Protein AF-A0A932YV14-F1 (afdb_monomer)

Solvent-accessible surface area (backbone atoms only — not comparable to full-atom values): 9867 Å² total; per-residue (Å²): 118,77,42,83,54,51,70,67,55,52,30,54,30,39,70,31,88,92,49,22,46,27,30,36,38,35,42,29,83,85,48,25,36,39,37,31,40,39,74,45,45,48,71,59,94,70,36,41,37,38,36,25,60,41,42,33,36,19,75,34,89,87,48,69,40,34,54,56,82,79,68,61,44,72,52,72,46,71,61,59,64,39,27,34,49,83,71,31,38,38,27,56,24,90,94,56,25,42,36,37,37,26,37,46,80,52,88,73,66,85,65,50,86,68,28,50,85,60,51,72,70,53,36,48,49,51,52,26,57,41,65,74,41,66,87,87,50,58,62,68,58,50,45,51,46,54,51,56,75,23,65,84,81,52,55,96,43,73,64,62,56,48,52,51,50,52,55,49,54,53,50,53,58,50,58,55,59,74,73,105

Foldseek 3Di:
DKAWDDLVVVQVLCPDPQRNFQKKWFQFPQQKIKMFGFPHWDDDPQKTKTKGQWIWMDSHPPRFTETDDDPDDIDIARDWTWIDDPSKIWTQGPRGGIMITHTALAQDHDQCVRYPPDDLLNSLVSLCSSQVNPSPPDLVVSLCCCCVVPVPPHPPDPVVNVVSVVSNVVVVVVVVVVVD

Sequence (180 aa):
MRAQITWFDVVSRGNNPQMKFGDVQVMRRDGSVLRGPVKGVRREGRENIIEVIWVAEKKTPQSEWVRQTPDPIV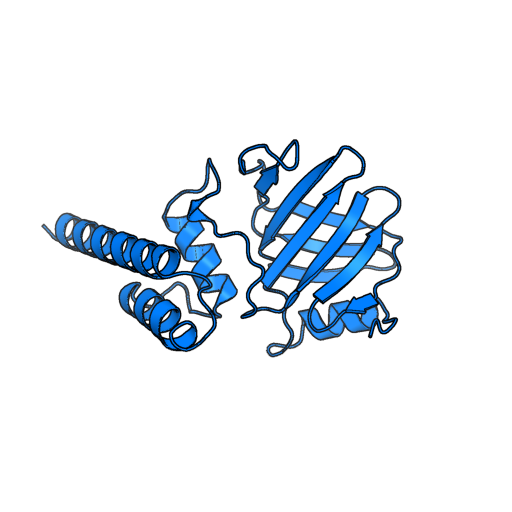ITFFEGQPFLDGNTIEATIPELGELKLFRKGEASYLDPSVVTGLQGNEVRQYRAWLYDIPLDSNWERIVNRVVHDLGAGGLASEYEQMQVQDEAAAFKGQTTSAAS

Secondary structure (DSSP, 8-state):
-EEE--HHHHHHHHHSTTT-EEEEEEE-TTS-EEEEEEEEEEEETTEEEEEES--EEESSTTSPEEE-SSSSEEEEES--EEEEETTEEEEEETTTEEEEEEETTSS----GGGEET--HHHHHHHHHHHTT--TTS-HHHHHHHHHHHHTTTTSS-HHHHHHHHHHHHHHHHHHHHTT-

Radius of gyration: 17.24 Å; Cα contacts (8 Å, |Δi|>4): 311; chains: 1; bounding box: 40×36×52 Å

Mean predicted aligned error: 10.16 Å

Nearest PDB structures (foldseek):
  6f9w-assembly1_A-2  TM=4.825E-01  e=3.721E-02  Homo sapiens
  8qpv-assembly1_B  TM=2.696E-01  e=1.587E-01  Escherichia coli
  7oha-assembly1_M  TM=6.091E-01  e=4.148E+00  Saccharomyces cerevisiae
  6dlk-assembly1_B  TM=2.244E-01  e=1.686E-01  Rickettsia rickettsii str. 'Sheila Smith'
  5zul-assembly1_C-2  TM=2.776E-01  e=5.315E-01  Mycobacterium marinum M

Structure (mmCIF, N/CA/C/O backbone):
data_AF-A0A932YV14-F1
#
_entry.id   AF-A0A932YV14-F1
#
loop_
_atom_site.group_PDB
_atom_site.id
_atom_site.type_symbol
_atom_site.label_atom_id
_atom_site.label_alt_id
_atom_site.label_comp_id
_atom_site.label_asym_id
_atom_site.label_entity_id
_atom_site.label_seq_id
_atom_site.pdbx_PDB_ins_code
_atom_site.Cartn_x
_atom_site.Cartn_y
_atom_site.Cartn_z
_atom_site.occupancy
_atom_site.B_iso_or_equiv
_atom_site.auth_seq_id
_atom_site.auth_comp_id
_atom_site.auth_asym_id
_atom_site.auth_atom_id
_atom_site.pdbx_PDB_model_num
ATOM 1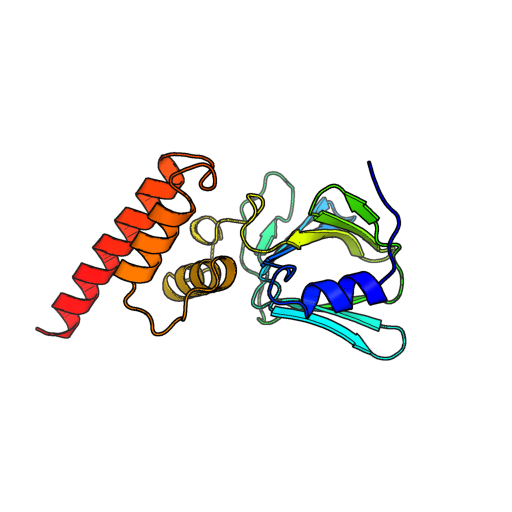 N N . MET A 1 1 ? 19.909 5.842 -4.536 1.00 69.38 1 MET A N 1
ATOM 2 C CA . MET A 1 1 ? 20.106 5.891 -6.005 1.00 69.38 1 MET A CA 1
ATOM 3 C C . MET A 1 1 ? 18.849 5.319 -6.624 1.00 69.38 1 MET A C 1
ATOM 5 O O . MET A 1 1 ? 18.466 4.228 -6.223 1.00 69.38 1 MET A O 1
ATOM 9 N N . ARG A 1 2 ? 18.199 6.057 -7.529 1.00 88.12 2 ARG A N 1
ATOM 10 C CA . ARG A 1 2 ? 16.984 5.583 -8.199 1.00 88.12 2 ARG A CA 1
ATOM 11 C C . ARG A 1 2 ? 17.365 4.678 -9.361 1.00 88.12 2 ARG A C 1
ATOM 13 O O . ARG A 1 2 ? 18.113 5.107 -10.236 1.00 88.12 2 ARG A O 1
ATOM 20 N N . ALA A 1 3 ? 16.872 3.446 -9.356 1.00 91.25 3 ALA A N 1
ATOM 21 C CA . ALA A 1 3 ? 17.081 2.498 -10.444 1.00 91.25 3 ALA A CA 1
ATOM 22 C C . ALA A 1 3 ? 15.794 2.366 -11.259 1.00 91.25 3 ALA A C 1
ATOM 24 O O . ALA A 1 3 ? 14.733 2.085 -10.705 1.00 91.25 3 ALA A O 1
ATOM 25 N N . GLN A 1 4 ? 15.869 2.571 -12.571 1.00 93.06 4 GLN A N 1
ATOM 26 C CA . GLN A 1 4 ? 14.728 2.321 -13.445 1.00 93.06 4 GLN A CA 1
ATOM 27 C C . GLN A 1 4 ? 14.434 0.816 -13.487 1.00 93.06 4 GLN A C 1
ATOM 29 O O . GLN A 1 4 ? 15.349 0.011 -13.654 1.00 93.06 4 GLN A O 1
ATOM 34 N N . ILE A 1 5 ? 13.163 0.445 -13.336 1.00 94.56 5 ILE A N 1
ATOM 35 C CA . ILE A 1 5 ? 12.692 -0.944 -13.415 1.00 94.56 5 ILE A CA 1
ATOM 36 C C . ILE A 1 5 ? 11.507 -1.037 -14.380 1.00 94.56 5 ILE A C 1
ATOM 38 O O . ILE A 1 5 ? 11.012 -0.027 -14.882 1.00 94.56 5 ILE A O 1
ATOM 42 N N . THR A 1 6 ? 11.040 -2.248 -14.663 1.00 94.06 6 THR A N 1
ATOM 43 C CA . THR A 1 6 ? 9.852 -2.485 -15.490 1.00 94.06 6 THR A CA 1
ATOM 44 C C . THR A 1 6 ? 8.650 -2.877 -14.633 1.00 94.06 6 THR A C 1
ATOM 46 O O . THR A 1 6 ? 8.798 -3.395 -13.530 1.00 94.06 6 THR A O 1
ATOM 49 N N . TRP A 1 7 ? 7.431 -2.719 -15.157 1.00 92.88 7 TRP A N 1
ATOM 50 C CA . TRP A 1 7 ? 6.231 -3.248 -14.492 1.00 92.88 7 TRP A CA 1
ATOM 51 C C . TRP A 1 7 ? 6.235 -4.772 -14.352 1.00 92.88 7 TRP A C 1
ATOM 53 O O . TRP A 1 7 ? 5.620 -5.299 -13.430 1.00 92.88 7 TRP A O 1
ATOM 63 N N . PHE A 1 8 ? 6.957 -5.487 -15.220 1.00 92.81 8 PHE A N 1
ATOM 64 C CA . PHE A 1 8 ? 7.176 -6.919 -15.040 1.00 92.81 8 PHE A CA 1
ATOM 65 C C . PHE A 1 8 ? 7.987 -7.203 -13.765 1.00 92.81 8 PHE A C 1
ATOM 67 O O . PHE A 1 8 ? 7.630 -8.101 -13.001 1.00 92.81 8 PHE A O 1
ATOM 74 N N . ASP A 1 9 ? 9.014 -6.396 -13.479 1.00 93.31 9 ASP A N 1
ATOM 75 C CA . ASP A 1 9 ? 9.782 -6.492 -12.231 1.00 93.31 9 ASP A CA 1
ATOM 76 C C . ASP A 1 9 ? 8.914 -6.163 -11.014 1.00 93.31 9 ASP A C 1
ATOM 78 O O . ASP A 1 9 ? 8.997 -6.847 -9.994 1.00 93.31 9 ASP A O 1
ATOM 82 N N . VAL A 1 10 ? 8.048 -5.145 -11.120 1.00 93.38 10 VAL A N 1
ATOM 83 C CA . VAL A 1 10 ? 7.097 -4.781 -10.055 1.00 93.38 10 VAL A CA 1
ATOM 84 C C . VAL A 1 10 ? 6.167 -5.955 -9.739 1.00 93.38 10 VAL A C 1
ATOM 86 O O . VAL A 1 10 ? 6.072 -6.366 -8.584 1.00 93.38 10 VAL A O 1
ATOM 89 N N . VAL A 1 11 ? 5.523 -6.537 -10.756 1.00 93.69 11 VAL A N 1
ATOM 90 C CA . VAL A 1 11 ? 4.624 -7.695 -10.595 1.00 93.69 11 VAL A CA 1
ATOM 91 C C . VAL A 1 11 ? 5.379 -8.893 -10.013 1.00 93.69 11 VAL A C 1
ATOM 93 O O . VAL A 1 11 ? 4.897 -9.546 -9.089 1.00 93.69 11 VAL A O 1
ATOM 96 N N . SER A 1 12 ? 6.596 -9.155 -10.492 1.00 91.44 12 SER A N 1
ATOM 97 C CA . SER A 1 12 ? 7.437 -10.248 -9.988 1.00 91.44 12 SER A CA 1
ATOM 98 C C . SER A 1 12 ? 7.779 -10.080 -8.503 1.00 91.44 12 SER A C 1
ATOM 100 O O . SER A 1 12 ? 7.756 -11.054 -7.752 1.00 91.44 12 SER A O 1
ATOM 102 N N . ARG A 1 13 ? 8.038 -8.847 -8.049 1.00 90.19 13 ARG A N 1
ATOM 103 C CA . ARG A 1 13 ? 8.246 -8.529 -6.625 1.00 90.19 13 ARG A CA 1
ATOM 104 C C . ARG A 1 13 ? 6.967 -8.702 -5.810 1.00 90.19 13 ARG A C 1
ATOM 106 O O . ARG A 1 13 ? 7.016 -9.344 -4.767 1.00 90.19 13 ARG A O 1
ATOM 113 N N . GLY A 1 14 ? 5.829 -8.226 -6.318 1.00 86.06 14 GLY A N 1
ATOM 114 C CA . GLY A 1 14 ? 4.521 -8.382 -5.670 1.00 86.06 14 GLY A CA 1
ATOM 115 C C . GLY A 1 14 ? 4.105 -9.844 -5.463 1.00 86.06 14 GLY A C 1
ATOM 116 O O . GLY A 1 14 ? 3.436 -10.163 -4.481 1.00 86.06 14 GLY A O 1
ATOM 117 N N . ASN A 1 15 ? 4.559 -10.743 -6.339 1.00 84.12 15 ASN A N 1
ATOM 118 C CA . ASN A 1 15 ? 4.320 -12.183 -6.231 1.00 84.12 15 ASN A CA 1
ATOM 119 C C . ASN A 1 15 ? 5.377 -12.930 -5.402 1.00 84.12 15 ASN A C 1
ATOM 121 O O . ASN A 1 15 ? 5.149 -14.076 -5.014 1.00 84.12 15 ASN A O 1
ATOM 125 N N . ASN A 1 16 ? 6.518 -12.308 -5.098 1.00 82.94 16 ASN A N 1
ATOM 126 C CA . ASN A 1 16 ? 7.564 -12.915 -4.283 1.00 82.94 16 ASN A CA 1
ATOM 127 C C . ASN A 1 16 ? 7.253 -12.715 -2.787 1.00 82.94 16 ASN A C 1
ATOM 129 O O . ASN A 1 16 ? 7.244 -11.570 -2.339 1.00 82.94 16 ASN A O 1
ATOM 133 N N . PRO A 1 17 ? 7.084 -13.786 -1.982 1.00 78.44 17 PRO A N 1
ATOM 134 C CA . PRO A 1 17 ? 6.792 -13.691 -0.548 1.00 78.44 17 PRO A CA 1
ATOM 135 C C . PRO A 1 17 ? 7.728 -12.774 0.252 1.00 78.44 17 PRO A C 1
ATOM 137 O O . PRO A 1 17 ? 7.282 -12.126 1.187 1.00 78.44 17 PRO A O 1
ATOM 140 N N . GLN A 1 18 ? 9.003 -12.672 -0.131 1.00 75.06 18 GLN A N 1
ATOM 141 C CA . GLN A 1 18 ? 9.995 -11.845 0.562 1.00 75.06 18 GLN A CA 1
ATOM 142 C C . GLN A 1 18 ? 9.987 -10.376 0.114 1.00 75.06 18 GLN A C 1
ATOM 144 O O . GLN A 1 18 ? 10.585 -9.531 0.778 1.00 75.06 18 GLN A O 1
ATOM 149 N N . MET A 1 19 ? 9.360 -10.052 -1.020 1.00 77.56 19 MET A N 1
ATOM 150 C CA . MET A 1 19 ? 9.356 -8.710 -1.622 1.00 77.56 19 MET A CA 1
ATOM 151 C C . MET A 1 19 ? 7.944 -8.170 -1.875 1.00 77.56 19 MET A C 1
ATOM 153 O O . MET A 1 19 ? 7.794 -7.187 -2.603 1.00 77.56 19 MET A O 1
ATOM 157 N N . LYS A 1 20 ? 6.921 -8.795 -1.275 1.00 84.31 20 LYS A N 1
ATOM 158 C CA . LYS A 1 20 ? 5.528 -8.360 -1.403 1.00 84.31 20 LYS A CA 1
ATOM 159 C C . LYS A 1 20 ? 5.370 -6.908 -0.972 1.00 84.31 20 LYS A C 1
ATOM 161 O O . LYS A 1 20 ? 6.086 -6.422 -0.096 1.00 84.31 20 LYS A O 1
ATOM 166 N N . PHE A 1 21 ? 4.390 -6.238 -1.561 1.00 89.19 21 PHE A N 1
ATOM 167 C CA . PHE A 1 21 ? 3.985 -4.905 -1.135 1.00 89.19 21 PHE A CA 1
ATOM 168 C C . PHE A 1 21 ? 2.988 -5.006 0.017 1.00 89.19 21 PHE A C 1
ATOM 170 O O . PHE A 1 21 ? 2.129 -5.888 0.021 1.00 89.19 21 PHE A O 1
ATOM 177 N N . GLY A 1 22 ? 3.144 -4.126 1.003 1.00 88.44 22 GLY A N 1
ATOM 178 C CA . GLY A 1 22 ? 2.228 -4.012 2.135 1.00 88.44 22 GLY A CA 1
ATOM 179 C C . GLY A 1 22 ? 1.151 -2.961 1.891 1.00 88.44 22 GLY A C 1
ATOM 180 O O . GLY A 1 22 ? -0.017 -3.208 2.173 1.00 88.44 22 GLY A O 1
ATOM 181 N N . ASP A 1 23 ? 1.536 -1.821 1.318 1.00 91.62 23 ASP A N 1
ATOM 182 C CA . ASP A 1 23 ? 0.704 -0.620 1.225 1.00 91.62 23 ASP A CA 1
ATOM 183 C C . ASP A 1 23 ? 1.023 0.171 -0.052 1.00 91.62 23 ASP A C 1
ATOM 185 O O . ASP A 1 23 ? 2.137 0.098 -0.589 1.00 91.62 23 ASP A O 1
ATOM 189 N N . VAL A 1 24 ? 0.038 0.919 -0.546 1.00 92.75 24 VAL A N 1
ATOM 190 C CA . VAL A 1 24 ? 0.170 1.833 -1.686 1.00 92.75 24 VAL A CA 1
ATOM 191 C C . VAL A 1 24 ? -0.178 3.249 -1.251 1.00 92.75 24 VAL A C 1
ATOM 193 O O . VAL A 1 24 ? -1.108 3.451 -0.482 1.00 92.75 24 VAL A O 1
ATOM 196 N N . GLN A 1 25 ? 0.539 4.238 -1.782 1.00 93.81 25 GLN A N 1
ATOM 197 C CA . GLN A 1 25 ? 0.154 5.644 -1.733 1.00 93.81 25 GLN A CA 1
ATOM 198 C C . GLN A 1 25 ? -0.024 6.185 -3.144 1.00 93.81 25 GLN A C 1
ATOM 200 O O . GLN A 1 25 ? 0.813 5.948 -4.011 1.00 93.81 25 GLN A O 1
ATOM 205 N N . VAL A 1 26 ? -1.067 6.978 -3.347 1.00 93.69 26 VAL A N 1
ATOM 206 C CA . VAL A 1 26 ? -1.273 7.747 -4.572 1.00 93.69 26 VAL A CA 1
ATOM 207 C C . VAL A 1 26 ? -1.480 9.205 -4.201 1.00 93.69 26 VAL A C 1
ATOM 209 O O . VAL A 1 26 ? -2.464 9.540 -3.554 1.00 93.69 26 VAL A O 1
ATOM 212 N N . MET A 1 27 ? -0.565 10.076 -4.609 1.00 94.00 27 MET A N 1
ATOM 213 C CA . MET A 1 27 ? -0.742 11.524 -4.529 1.00 94.00 27 MET A CA 1
ATOM 214 C C . MET A 1 27 ? -1.351 11.991 -5.843 1.00 94.00 27 MET A C 1
ATOM 216 O O . MET A 1 27 ? -0.676 12.016 -6.876 1.00 94.00 27 MET A O 1
ATOM 220 N N . ARG A 1 28 ? -2.642 12.316 -5.810 1.00 92.06 28 ARG A N 1
ATOM 221 C CA . ARG A 1 28 ? -3.373 12.780 -6.982 1.00 92.06 28 ARG A CA 1
ATOM 222 C C . ARG A 1 28 ? -3.027 14.227 -7.304 1.00 92.06 28 ARG A C 1
ATOM 224 O O . ARG A 1 28 ? -2.589 15.004 -6.458 1.00 92.06 28 ARG A O 1
ATOM 231 N N . ARG A 1 29 ? -3.243 14.604 -8.564 1.00 90.06 29 ARG A N 1
ATOM 232 C CA . ARG A 1 29 ? -2.954 15.958 -9.068 1.00 90.06 29 ARG A CA 1
ATOM 233 C C . ARG A 1 29 ? -3.811 17.051 -8.429 1.00 90.06 29 ARG A C 1
ATOM 235 O O . ARG A 1 29 ? -3.391 18.201 -8.407 1.00 90.06 29 ARG A O 1
ATOM 242 N N . ASP A 1 30 ? -4.986 16.696 -7.921 1.00 90.06 30 ASP A N 1
ATOM 243 C CA . ASP A 1 30 ? -5.868 17.596 -7.169 1.00 90.06 30 ASP A CA 1
ATOM 244 C C . ASP A 1 30 ? -5.387 17.845 -5.725 1.00 90.06 30 ASP A C 1
ATOM 246 O O . ASP A 1 30 ? -6.026 18.585 -4.980 1.00 90.06 30 ASP A O 1
ATOM 250 N N . GLY A 1 31 ? -4.249 17.258 -5.333 1.00 89.56 31 GLY A N 1
ATOM 251 C CA . GLY A 1 31 ? -3.661 17.386 -4.004 1.00 89.56 31 GLY A CA 1
ATOM 252 C C . GLY A 1 31 ? -4.210 16.390 -2.984 1.00 89.56 31 GLY A C 1
ATOM 253 O O . GLY A 1 31 ? -3.723 16.369 -1.850 1.00 89.56 31 GLY A O 1
ATOM 254 N N . SER A 1 32 ? -5.179 15.552 -3.366 1.00 92.62 32 SER A N 1
ATOM 255 C CA . SER A 1 32 ? -5.645 14.467 -2.510 1.00 92.62 32 SER A CA 1
ATOM 256 C C . SER A 1 32 ? -4.620 13.332 -2.445 1.00 92.62 32 SER A C 1
ATOM 258 O O . SER A 1 32 ? -3.821 13.114 -3.362 1.00 92.62 32 SER A O 1
ATOM 260 N N . VAL A 1 33 ? -4.618 12.603 -1.333 1.00 93.69 33 VAL A N 1
ATOM 261 C CA . VAL A 1 33 ? -3.739 11.450 -1.128 1.00 93.69 33 VAL A CA 1
ATOM 262 C C . VAL A 1 33 ? -4.588 10.240 -0.805 1.00 93.69 33 VAL A C 1
ATOM 264 O O . VAL A 1 33 ? -5.373 10.281 0.136 1.00 93.69 33 VAL A O 1
ATOM 267 N N . LEU A 1 34 ? -4.396 9.159 -1.551 1.00 92.38 34 LEU A N 1
ATOM 268 C CA . LEU A 1 34 ? -4.948 7.849 -1.238 1.00 92.38 34 LEU A CA 1
ATOM 269 C C . LEU A 1 34 ? -3.883 6.966 -0.604 1.00 92.38 34 LEU A C 1
ATOM 271 O O . LEU A 1 34 ? -2.727 6.994 -1.030 1.00 92.38 34 LEU A O 1
ATOM 275 N N . ARG A 1 35 ? -4.286 6.150 0.365 1.00 91.81 35 ARG A N 1
ATOM 276 C CA . ARG A 1 35 ? -3.473 5.102 0.988 1.00 91.81 35 ARG A CA 1
ATOM 277 C C . ARG A 1 35 ? -4.298 3.833 1.148 1.00 91.81 35 ARG A C 1
ATOM 279 O O . ARG A 1 35 ? -5.509 3.922 1.345 1.00 91.81 35 ARG A O 1
ATOM 286 N N . GLY A 1 36 ? -3.662 2.671 1.101 1.00 90.56 36 GLY A N 1
ATOM 287 C CA . GLY A 1 36 ? -4.347 1.437 1.457 1.00 90.56 36 GLY A CA 1
ATOM 288 C C . GLY A 1 36 ? -3.528 0.165 1.242 1.00 90.56 36 GLY A C 1
ATOM 289 O O . GLY A 1 36 ? -2.628 0.128 0.395 1.00 90.56 36 GLY A O 1
ATOM 290 N N . PRO A 1 37 ? -3.867 -0.912 1.969 1.00 89.69 37 PRO A N 1
ATOM 291 C CA . PRO A 1 37 ? -3.191 -2.201 1.870 1.00 89.69 37 PRO A CA 1
ATOM 292 C C . PRO A 1 37 ? -3.235 -2.799 0.475 1.00 89.69 37 PRO A C 1
ATOM 294 O O . PRO A 1 37 ? -4.313 -3.060 -0.067 1.00 89.69 37 PRO A O 1
ATOM 297 N N . VAL A 1 38 ? -2.066 -3.154 -0.048 1.00 90.62 38 VAL A N 1
ATOM 298 C CA . VAL A 1 38 ? -1.961 -3.877 -1.316 1.00 90.62 38 VAL A CA 1
ATOM 299 C C . VAL A 1 38 ? -2.282 -5.344 -1.082 1.00 90.62 38 VAL A C 1
ATOM 301 O O . VAL A 1 38 ? -1.555 -6.045 -0.381 1.00 90.62 38 VAL A O 1
ATOM 304 N N . LYS A 1 39 ? -3.350 -5.823 -1.718 1.00 87.69 39 LYS A N 1
ATOM 305 C CA . LYS A 1 39 ? -3.696 -7.244 -1.803 1.00 87.69 39 LYS A CA 1
ATOM 306 C C . LYS A 1 39 ? -2.829 -7.961 -2.837 1.00 87.69 39 LYS A C 1
ATOM 308 O O . LYS A 1 39 ? -2.384 -9.084 -2.609 1.00 87.69 39 LYS A O 1
ATOM 313 N N . GLY A 1 40 ? -2.593 -7.312 -3.975 1.00 89.62 40 GLY A N 1
ATOM 314 C CA . GLY A 1 40 ? -1.828 -7.884 -5.075 1.00 89.62 40 GLY A CA 1
ATOM 315 C C . GLY A 1 40 ? -1.529 -6.876 -6.174 1.00 89.62 40 GLY A C 1
ATOM 316 O O . GLY A 1 40 ? -2.174 -5.834 -6.280 1.00 89.62 40 GLY A O 1
ATOM 317 N N . VAL A 1 41 ? -0.538 -7.207 -6.998 1.00 93.25 41 VAL A N 1
ATOM 318 C CA . VAL A 1 41 ? -0.172 -6.439 -8.189 1.00 93.25 41 VAL A CA 1
ATOM 319 C C . VAL A 1 41 ? -0.088 -7.401 -9.360 1.00 93.25 41 VAL A C 1
ATOM 321 O O . VAL A 1 41 ? 0.597 -8.421 -9.282 1.00 93.25 41 VAL A O 1
ATOM 324 N N . ARG A 1 42 ? -0.786 -7.087 -10.446 1.00 94.00 42 ARG A N 1
ATOM 325 C CA . ARG A 1 42 ? -0.829 -7.919 -11.649 1.00 94.00 42 ARG A CA 1
ATOM 326 C C . ARG A 1 42 ? -0.848 -7.066 -12.907 1.00 94.00 42 ARG A C 1
ATOM 328 O O . ARG A 1 42 ? -0.991 -5.846 -12.858 1.00 94.00 42 ARG A O 1
ATOM 335 N N . ARG A 1 43 ? -0.684 -7.737 -14.043 1.00 91.62 43 ARG A N 1
ATOM 336 C CA . ARG A 1 43 ? -0.753 -7.129 -15.366 1.00 91.62 43 ARG A CA 1
ATOM 337 C C . ARG A 1 43 ? -1.697 -7.934 -16.245 1.00 91.62 43 ARG A C 1
ATOM 339 O O . ARG A 1 43 ? -1.526 -9.144 -16.359 1.00 91.62 43 ARG A O 1
ATOM 346 N N . GLU A 1 44 ? -2.645 -7.260 -16.884 1.00 90.75 44 GLU A N 1
ATOM 347 C CA . GLU A 1 44 ? -3.571 -7.857 -17.850 1.00 90.75 44 GLU A CA 1
ATOM 348 C C . GLU A 1 44 ? -3.442 -7.141 -19.190 1.00 90.75 44 GLU A C 1
ATOM 350 O O . GLU A 1 44 ? -3.806 -5.979 -19.354 1.00 90.75 44 GLU A O 1
ATOM 355 N N . GLY A 1 45 ? -2.829 -7.821 -20.161 1.00 89.38 45 GLY A N 1
ATOM 356 C CA . GLY A 1 45 ? -2.451 -7.198 -21.425 1.00 89.38 45 GLY A CA 1
ATOM 357 C C . GLY A 1 45 ? -1.527 -5.990 -21.210 1.00 89.38 45 GLY A C 1
ATOM 358 O O . GLY A 1 45 ? -0.342 -6.136 -20.886 1.00 89.38 45 GLY A O 1
ATOM 359 N N . ARG A 1 46 ? -2.065 -4.784 -21.426 1.00 87.62 46 ARG A N 1
ATOM 360 C CA . ARG A 1 46 ? -1.345 -3.510 -21.245 1.00 87.62 46 ARG A CA 1
ATOM 361 C C . ARG A 1 46 ? -1.652 -2.811 -19.921 1.00 87.62 46 ARG A C 1
ATOM 363 O O . ARG A 1 46 ? -0.944 -1.868 -19.588 1.00 87.62 46 ARG A O 1
ATOM 370 N N . GLU A 1 47 ? -2.651 -3.272 -19.182 1.00 91.69 47 GLU A N 1
ATOM 371 C CA . GLU A 1 47 ? -3.068 -2.671 -17.920 1.00 91.69 47 GLU A CA 1
ATOM 372 C C . GLU A 1 47 ? -2.204 -3.171 -16.771 1.00 91.69 47 GLU A C 1
ATOM 374 O O . GLU A 1 47 ? -1.983 -4.375 -16.620 1.00 91.69 47 GLU A O 1
ATOM 379 N N . ASN A 1 48 ? -1.737 -2.241 -15.946 1.00 92.69 48 ASN A N 1
ATOM 380 C CA . ASN A 1 48 ? -1.150 -2.536 -14.650 1.00 92.69 48 ASN A CA 1
ATOM 381 C C . ASN A 1 48 ? -2.234 -2.335 -13.596 1.00 92.69 48 ASN A C 1
ATOM 383 O O . ASN A 1 48 ? -2.933 -1.319 -13.599 1.00 92.69 48 ASN A O 1
ATOM 387 N N . ILE A 1 49 ? -2.385 -3.325 -12.724 1.00 93.50 49 ILE A N 1
ATOM 388 C CA . ILE A 1 49 ? -3.502 -3.412 -11.795 1.00 93.50 49 ILE A CA 1
ATOM 389 C C . ILE A 1 49 ? -2.955 -3.633 -10.391 1.00 93.50 49 ILE A C 1
ATOM 391 O O . ILE A 1 49 ? -2.233 -4.602 -10.141 1.00 93.50 49 ILE A O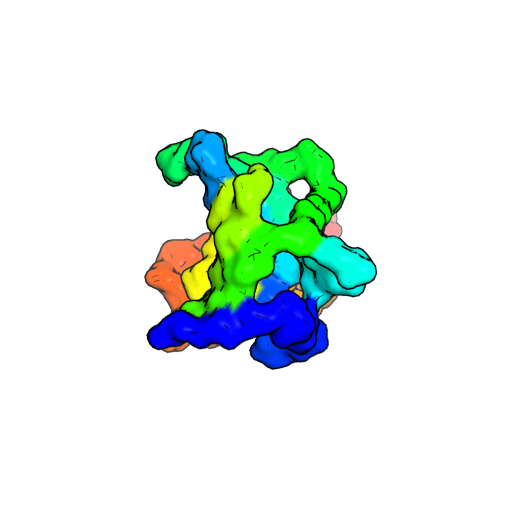 1
ATOM 395 N N . ILE A 1 50 ? -3.313 -2.734 -9.476 1.00 93.06 50 ILE A N 1
ATOM 396 C CA . ILE A 1 50 ? -3.028 -2.850 -8.045 1.00 93.06 50 ILE A CA 1
ATOM 397 C C . ILE A 1 50 ? -4.361 -3.048 -7.329 1.00 93.06 50 ILE A C 1
ATOM 399 O O . ILE A 1 50 ? -5.233 -2.179 -7.351 1.00 93.06 50 ILE A O 1
ATOM 403 N N . GLU A 1 51 ? -4.521 -4.208 -6.704 1.00 91.94 51 GLU A N 1
ATOM 404 C CA . GLU A 1 51 ? -5.694 -4.533 -5.899 1.00 91.94 51 GLU A CA 1
ATOM 405 C C . GLU A 1 51 ? -5.465 -4.067 -4.465 1.00 91.94 51 GLU A C 1
ATOM 407 O O . GLU A 1 51 ? -4.453 -4.424 -3.853 1.00 91.94 51 GLU A O 1
ATOM 412 N N . VAL A 1 52 ? -6.408 -3.299 -3.922 1.00 90.69 52 VAL A N 1
ATOM 413 C CA . VAL A 1 52 ? -6.316 -2.714 -2.581 1.00 90.69 52 VAL A CA 1
ATOM 414 C C . VAL A 1 52 ? -7.479 -3.218 -1.726 1.00 90.69 52 VAL A C 1
ATOM 416 O O . VAL A 1 52 ? -8.610 -3.267 -2.204 1.00 90.69 52 VAL A O 1
ATOM 419 N N . ILE A 1 53 ? -7.224 -3.626 -0.476 1.00 86.31 53 ILE A N 1
ATOM 420 C CA . ILE A 1 53 ? -8.279 -4.192 0.396 1.00 86.31 53 ILE A CA 1
ATOM 421 C C . ILE A 1 53 ? -9.322 -3.123 0.752 1.00 86.31 53 ILE A C 1
ATOM 423 O O . ILE A 1 53 ? -10.517 -3.384 0.653 1.00 86.31 53 ILE A O 1
ATOM 427 N N . TRP A 1 54 ? -8.861 -1.930 1.127 1.00 89.38 54 TRP A N 1
ATOM 428 C CA . TRP A 1 54 ? -9.666 -0.729 1.353 1.00 89.38 54 TRP A CA 1
ATOM 429 C C . TRP A 1 54 ? -8.832 0.517 1.046 1.00 89.38 54 TRP A C 1
ATOM 431 O O . TRP A 1 54 ? -7.605 0.426 0.992 1.00 89.38 54 TRP A O 1
ATOM 441 N N . VAL A 1 55 ? -9.463 1.681 0.864 1.00 90.00 55 VAL A N 1
ATOM 442 C CA . VAL A 1 55 ? -8.740 2.949 0.626 1.00 90.00 55 VAL A CA 1
ATOM 443 C C . VAL A 1 55 ? -9.094 4.002 1.670 1.00 90.00 55 VAL A C 1
ATOM 445 O O . VAL A 1 55 ? -10.264 4.246 1.943 1.00 90.00 55 VAL A O 1
ATOM 448 N N . ALA A 1 56 ? -8.083 4.661 2.229 1.00 92.81 56 ALA A N 1
ATOM 449 C CA . ALA A 1 56 ? -8.235 5.916 2.953 1.00 92.81 56 ALA A CA 1
ATOM 450 C C . ALA A 1 56 ? -7.827 7.080 2.056 1.00 92.81 56 ALA A C 1
ATOM 452 O O . ALA A 1 56 ? -6.882 6.979 1.275 1.00 92.81 56 ALA A O 1
ATOM 453 N N . GLU A 1 57 ? -8.519 8.201 2.200 1.00 93.50 57 GLU A N 1
ATOM 454 C CA . GLU A 1 57 ? -8.248 9.434 1.480 1.00 93.50 57 GLU A CA 1
ATOM 455 C C . 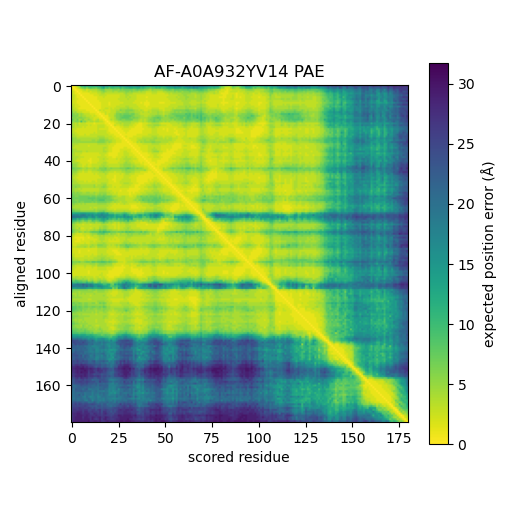GLU A 1 57 ? -8.023 10.590 2.449 1.00 93.50 57 GLU A C 1
ATOM 457 O O . GLU A 1 57 ? -8.738 10.759 3.437 1.00 93.50 57 GLU A O 1
ATOM 462 N N . LYS A 1 58 ? -7.059 11.430 2.097 1.00 94.50 58 LYS A N 1
ATOM 463 C CA . LYS A 1 58 ? -6.944 12.811 2.541 1.00 94.50 58 LYS A CA 1
ATOM 464 C C . LYS A 1 58 ? -7.329 13.717 1.381 1.00 94.50 58 LYS A C 1
ATOM 466 O O . LYS A 1 58 ? -6.647 13.697 0.362 1.00 94.50 58 LYS A O 1
ATOM 471 N N . LYS A 1 59 ? -8.363 14.552 1.529 1.00 91.50 59 LYS A N 1
ATOM 472 C CA . LYS A 1 59 ? -8.740 15.531 0.483 1.00 91.50 59 LYS A CA 1
ATOM 473 C C . LYS A 1 59 ? -7.667 16.600 0.259 1.00 91.50 59 LYS A C 1
ATOM 475 O O . LYS A 1 59 ? -7.509 17.093 -0.849 1.00 91.50 59 LYS A O 1
ATOM 480 N N . THR A 1 60 ? -6.931 16.939 1.313 1.00 89.00 60 THR A N 1
ATOM 481 C CA . THR A 1 60 ? -5.733 17.788 1.288 1.00 89.00 60 THR A CA 1
ATOM 482 C C . THR A 1 60 ? -4.681 17.192 2.229 1.00 89.00 60 THR A C 1
ATOM 484 O O . THR A 1 60 ? -5.060 16.470 3.156 1.00 89.00 60 THR A O 1
ATOM 487 N N . PRO A 1 61 ? -3.379 17.509 2.095 1.00 82.12 61 PRO A N 1
ATOM 488 C CA . PRO A 1 61 ? -2.339 16.949 2.969 1.00 82.12 61 PRO A CA 1
ATOM 489 C C . PRO A 1 61 ? -2.585 17.165 4.477 1.00 82.12 61 PRO A C 1
ATOM 491 O O . PRO A 1 61 ? -2.180 16.339 5.301 1.00 82.12 61 PRO A O 1
ATOM 494 N N . GLN A 1 62 ? -3.280 18.251 4.833 1.00 87.19 62 GLN A N 1
ATOM 495 C CA . GLN A 1 62 ? -3.623 18.636 6.206 1.00 87.19 62 GLN A CA 1
ATOM 496 C C . GLN A 1 62 ? -4.947 18.036 6.710 1.00 87.19 62 GLN A C 1
ATOM 498 O O . GLN A 1 62 ? -5.216 18.120 7.904 1.00 87.19 62 GLN A O 1
ATOM 503 N N . SER A 1 63 ? -5.771 17.453 5.833 1.00 91.88 63 SER A N 1
ATOM 504 C CA . SER A 1 63 ? -7.037 16.816 6.225 1.00 91.88 63 SER A CA 1
ATOM 505 C C . SER A 1 63 ? -6.799 15.546 7.050 1.00 91.88 63 SER A C 1
ATOM 507 O O . SER A 1 63 ? -5.709 14.969 7.020 1.00 91.88 63 SER A O 1
ATOM 509 N N . GLU A 1 64 ? -7.827 15.090 7.765 1.00 94.19 64 GLU A N 1
ATOM 510 C CA . GLU A 1 64 ? -7.843 13.762 8.387 1.00 94.19 64 GLU A CA 1
ATOM 511 C C . GLU A 1 64 ? -7.906 12.642 7.333 1.00 94.19 64 GLU A C 1
ATOM 513 O O . GLU A 1 64 ? -8.304 12.872 6.187 1.00 94.19 64 GLU A O 1
ATOM 518 N N . TRP A 1 65 ? -7.503 11.430 7.720 1.00 94.31 65 TRP A N 1
ATOM 519 C CA . TRP A 1 65 ? -7.690 10.243 6.891 1.00 94.31 65 TRP A CA 1
ATOM 520 C C . TRP A 1 65 ? -9.122 9.742 7.028 1.00 94.31 65 TRP A C 1
ATOM 522 O O . TRP A 1 65 ? -9.554 9.404 8.127 1.00 94.31 65 TRP A O 1
ATOM 532 N N . VAL A 1 66 ? -9.838 9.640 5.911 1.00 94.56 66 VAL A N 1
ATOM 533 C CA . VAL A 1 66 ? -11.208 9.118 5.881 1.00 94.56 66 VAL A CA 1
ATOM 534 C C . VAL A 1 66 ? -11.267 7.914 4.960 1.00 94.56 66 VAL A C 1
ATOM 536 O O . VAL A 1 66 ? -10.792 7.966 3.825 1.00 94.56 66 VAL A O 1
ATOM 539 N N . ARG A 1 67 ? -11.871 6.828 5.433 1.00 91.31 67 ARG A N 1
ATOM 540 C CA . ARG A 1 67 ? -12.130 5.651 4.608 1.00 91.31 67 ARG A CA 1
ATOM 541 C C . ARG A 1 67 ? -13.069 5.988 3.443 1.00 91.31 67 ARG A C 1
ATOM 543 O O . ARG A 1 67 ? -14.106 6.620 3.630 1.00 91.31 67 ARG A O 1
ATOM 550 N N . GLN A 1 68 ? -12.726 5.517 2.251 1.00 89.44 68 GLN A N 1
ATOM 551 C CA . GLN A 1 68 ? -13.563 5.581 1.058 1.00 89.44 68 GLN A CA 1
ATOM 552 C C . GLN A 1 68 ? -14.468 4.352 0.957 1.00 89.44 68 GLN A C 1
ATOM 554 O O . GLN A 1 68 ? -14.126 3.272 1.423 1.00 89.44 68 GLN A O 1
ATOM 559 N N . THR A 1 69 ? -15.632 4.516 0.330 1.00 78.00 69 THR A N 1
ATOM 560 C CA . THR A 1 69 ? -16.530 3.404 -0.010 1.00 78.00 69 THR A CA 1
ATOM 561 C C . THR A 1 69 ? -16.923 3.514 -1.483 1.00 78.00 69 THR A C 1
ATOM 563 O O . THR A 1 69 ? -17.082 4.635 -1.976 1.00 78.00 69 THR A O 1
ATOM 566 N N . PRO A 1 70 ? -17.085 2.391 -2.207 1.00 61.44 70 PRO A N 1
ATOM 567 C CA . PRO A 1 70 ? -17.022 0.992 -1.749 1.00 61.44 70 PRO A CA 1
ATOM 568 C C . PRO A 1 70 ? -15.596 0.410 -1.623 1.00 61.44 70 PRO A C 1
ATOM 570 O O . PRO A 1 70 ? -14.671 0.907 -2.254 1.00 61.44 70 PRO A O 1
ATOM 573 N N . ASP A 1 71 ? -15.465 -0.689 -0.866 1.00 68.62 71 ASP A N 1
ATOM 574 C CA . ASP A 1 71 ? -14.270 -1.549 -0.764 1.00 68.62 71 ASP A CA 1
ATOM 575 C C . ASP A 1 71 ? -14.555 -2.941 -1.371 1.00 68.62 71 ASP A C 1
ATOM 577 O O . ASP A 1 71 ? -15.678 -3.436 -1.208 1.00 68.62 71 ASP A O 1
ATOM 581 N N . PRO A 1 72 ? -13.581 -3.635 -1.999 1.00 69.12 72 PRO A N 1
ATOM 582 C CA . PRO A 1 72 ? -12.214 -3.214 -2.340 1.00 69.12 72 PRO A CA 1
ATOM 583 C C . PRO A 1 72 ? -12.136 -2.330 -3.599 1.00 69.12 72 PRO A C 1
ATOM 585 O O . PRO A 1 72 ? -12.984 -2.419 -4.487 1.00 69.12 72 PRO A O 1
ATOM 588 N N . ILE A 1 73 ? -11.068 -1.528 -3.712 1.00 79.56 73 ILE A N 1
ATOM 589 C CA . ILE A 1 73 ? -10.789 -0.673 -4.880 1.00 79.56 73 ILE A CA 1
ATOM 590 C C . ILE A 1 73 ? -9.644 -1.262 -5.705 1.00 79.56 73 ILE A C 1
ATOM 592 O O . ILE A 1 73 ? -8.663 -1.795 -5.183 1.00 79.56 73 ILE A O 1
ATOM 596 N N . VAL A 1 74 ? -9.769 -1.130 -7.023 1.00 86.69 74 VAL A N 1
ATOM 597 C CA . VAL A 1 74 ? -8.735 -1.497 -7.987 1.00 86.69 74 VAL A CA 1
ATOM 598 C C . VAL A 1 74 ? -8.156 -0.224 -8.592 1.00 86.69 74 VAL A C 1
ATOM 600 O O . VAL A 1 74 ? -8.891 0.604 -9.129 1.00 86.69 74 VAL A O 1
ATOM 603 N N . ILE A 1 75 ? -6.837 -0.063 -8.503 1.00 88.19 75 ILE A N 1
ATOM 604 C CA . ILE A 1 75 ? -6.113 1.017 -9.174 1.00 88.19 75 ILE A CA 1
ATOM 605 C C . ILE A 1 75 ? -5.588 0.456 -10.496 1.00 88.19 75 ILE A C 1
ATOM 607 O O . ILE A 1 75 ? -4.622 -0.311 -10.508 1.00 88.19 75 ILE A O 1
ATOM 611 N N . THR A 1 76 ? -6.232 0.840 -11.597 1.00 90.25 76 THR A N 1
ATOM 612 C CA . THR A 1 76 ? -5.868 0.424 -12.959 1.00 90.25 76 THR A CA 1
ATOM 613 C C . THR A 1 76 ? -5.258 1.587 -13.725 1.00 90.25 76 THR A C 1
ATOM 615 O O . THR A 1 76 ? -5.787 2.697 -13.696 1.00 90.25 76 THR A O 1
ATOM 618 N N . PHE A 1 77 ? -4.153 1.341 -14.426 1.00 90.50 77 PHE A N 1
ATOM 619 C CA . PHE A 1 77 ? -3.517 2.338 -15.286 1.00 90.50 77 PHE A CA 1
ATOM 620 C C . PHE A 1 77 ? -2.682 1.690 -16.399 1.00 90.50 77 PHE A C 1
ATOM 622 O O . PHE A 1 77 ? -2.142 0.590 -16.258 1.00 90.50 77 PHE A O 1
ATOM 629 N N . PHE A 1 78 ? -2.548 2.405 -17.514 1.00 86.62 78 PHE A N 1
ATOM 630 C CA . PHE A 1 78 ? -1.855 1.930 -18.718 1.00 86.62 78 PHE A CA 1
ATOM 631 C C . PHE A 1 78 ? -0.407 2.420 -18.804 1.00 86.62 78 PHE A C 1
ATOM 633 O O . PHE A 1 78 ? 0.463 1.726 -19.329 1.00 86.62 78 PHE A O 1
ATOM 640 N N . GLU A 1 79 ? -0.147 3.614 -18.275 1.00 83.19 79 GLU A N 1
ATOM 641 C CA . GLU A 1 79 ? 1.109 4.335 -18.450 1.00 83.19 79 GLU A CA 1
ATOM 642 C C . GLU A 1 79 ? 1.705 4.753 -17.109 1.00 83.19 79 GLU A C 1
ATOM 644 O O . GLU A 1 79 ? 1.001 5.105 -16.165 1.00 83.19 79 GLU A O 1
ATOM 649 N N . GLY A 1 80 ? 3.031 4.719 -17.043 1.00 86.88 80 GLY A N 1
ATOM 650 C CA . GLY A 1 80 ? 3.812 5.108 -15.878 1.00 86.88 80 GLY A CA 1
ATOM 651 C C . GLY A 1 80 ? 5.143 4.375 -15.890 1.00 86.88 80 GLY A C 1
ATOM 652 O O . GLY A 1 80 ? 5.189 3.180 -16.178 1.00 86.88 80 GLY A O 1
ATOM 653 N N . GLN A 1 81 ? 6.233 5.080 -15.608 1.00 91.31 81 GLN A N 1
ATOM 654 C CA . GLN A 1 81 ? 7.559 4.473 -15.543 1.00 91.31 81 GLN A CA 1
ATOM 655 C C . GLN A 1 81 ? 7.908 4.198 -14.076 1.00 91.31 81 GLN A C 1
ATOM 657 O O . GLN A 1 81 ? 8.026 5.161 -13.318 1.00 91.31 81 GLN A O 1
ATOM 662 N N . PRO A 1 82 ? 8.065 2.927 -13.659 1.00 93.94 82 PRO A N 1
ATOM 663 C CA . PRO A 1 82 ? 8.434 2.623 -12.291 1.00 93.94 82 PRO A CA 1
ATOM 664 C C . PRO A 1 82 ? 9.943 2.784 -12.075 1.00 93.94 82 PRO A C 1
ATOM 666 O O . PRO A 1 82 ? 10.772 2.432 -12.923 1.00 93.94 82 PRO A O 1
ATOM 669 N N . PHE A 1 83 ? 10.286 3.281 -10.894 1.00 95.44 83 PHE A N 1
ATOM 670 C CA . PHE A 1 83 ? 11.639 3.430 -10.381 1.00 95.44 83 PHE A CA 1
ATOM 671 C C . PHE A 1 83 ? 11.712 2.814 -8.990 1.00 95.44 83 PHE A C 1
ATOM 673 O O . PHE A 1 83 ? 10.794 2.961 -8.190 1.00 95.44 83 PHE A O 1
ATOM 680 N N . LEU A 1 84 ? 12.816 2.144 -8.692 1.00 92.25 84 LEU A N 1
ATOM 681 C CA . LEU A 1 84 ? 13.134 1.675 -7.355 1.00 92.25 84 LEU A CA 1
ATOM 682 C C . LEU A 1 84 ? 13.949 2.748 -6.628 1.00 92.25 84 LEU A C 1
ATOM 684 O O . LEU A 1 84 ? 15.044 3.096 -7.077 1.00 92.25 84 LEU A O 1
ATOM 688 N N . ASP A 1 85 ? 13.428 3.249 -5.511 1.00 89.62 85 ASP A N 1
ATOM 689 C CA . ASP A 1 85 ? 14.105 4.171 -4.599 1.00 89.62 85 ASP A CA 1
ATOM 690 C C . ASP A 1 85 ? 14.230 3.517 -3.217 1.00 89.62 85 ASP A C 1
ATOM 692 O O . ASP A 1 85 ? 13.267 3.414 -2.453 1.00 89.62 85 ASP A O 1
ATOM 696 N N . GLY A 1 86 ? 15.416 2.972 -2.931 1.00 86.00 86 GLY A N 1
ATOM 697 C CA . GLY A 1 86 ? 15.609 2.078 -1.790 1.00 86.00 86 GLY A CA 1
ATOM 698 C C . GLY A 1 86 ? 14.700 0.853 -1.912 1.00 86.00 86 GLY A C 1
ATOM 699 O O . GLY A 1 86 ? 14.866 0.044 -2.823 1.00 86.00 86 GLY A O 1
ATOM 700 N N . ASN A 1 87 ? 13.724 0.746 -1.014 1.00 80.94 87 ASN A N 1
ATOM 701 C CA . ASN A 1 87 ? 12.744 -0.343 -0.981 1.00 80.94 87 ASN A CA 1
ATOM 702 C C . ASN A 1 87 ? 11.343 0.075 -1.456 1.00 80.94 87 ASN A C 1
ATOM 704 O O . ASN A 1 87 ? 10.411 -0.731 -1.426 1.00 80.94 87 ASN A O 1
ATOM 708 N N . THR A 1 88 ? 11.184 1.328 -1.885 1.00 89.69 88 THR A N 1
ATOM 709 C CA . THR A 1 88 ? 9.918 1.860 -2.396 1.00 89.69 88 THR A CA 1
ATOM 710 C C . THR A 1 88 ? 9.953 1.871 -3.915 1.00 89.69 88 THR A C 1
ATOM 712 O O . THR A 1 88 ? 10.966 2.220 -4.520 1.00 89.69 88 THR A O 1
ATOM 715 N N . ILE A 1 89 ? 8.844 1.495 -4.543 1.00 92.94 89 ILE A N 1
ATOM 716 C CA . ILE A 1 89 ? 8.674 1.676 -5.985 1.00 92.94 89 ILE A CA 1
ATOM 717 C C . ILE A 1 89 ? 7.861 2.936 -6.208 1.00 92.94 89 ILE A C 1
ATOM 719 O O . ILE A 1 89 ? 6.755 3.042 -5.693 1.00 92.94 89 ILE A O 1
ATOM 723 N N . GLU A 1 90 ? 8.394 3.867 -6.986 1.00 94.75 90 GLU A N 1
ATOM 724 C CA . GLU A 1 90 ? 7.727 5.112 -7.351 1.00 94.75 90 GLU A CA 1
ATOM 725 C C . GLU A 1 90 ? 7.395 5.116 -8.843 1.00 94.75 90 GLU A C 1
ATOM 727 O O . GLU A 1 90 ? 8.192 4.660 -9.662 1.00 94.75 90 GLU A O 1
ATOM 732 N N . ALA A 1 91 ? 6.233 5.645 -9.215 1.00 94.69 91 ALA A N 1
ATOM 733 C CA . ALA A 1 91 ? 5.848 5.850 -10.606 1.00 94.69 91 ALA A CA 1
ATOM 734 C C . ALA A 1 91 ? 5.003 7.118 -10.747 1.00 94.69 91 ALA A C 1
ATOM 736 O O . ALA A 1 91 ? 4.098 7.358 -9.953 1.00 94.69 91 ALA A O 1
ATOM 737 N N . THR A 1 92 ? 5.244 7.905 -11.793 1.00 92.94 92 THR A N 1
ATOM 738 C CA . THR A 1 92 ? 4.335 8.992 -12.180 1.00 92.94 92 THR A CA 1
ATOM 739 C C . THR A 1 92 ? 3.368 8.472 -13.236 1.00 92.94 92 THR A C 1
ATOM 741 O O . THR A 1 92 ? 3.791 8.045 -14.309 1.00 92.94 92 THR A O 1
ATOM 744 N N . ILE A 1 93 ? 2.076 8.510 -12.927 1.00 90.88 93 ILE A N 1
ATOM 745 C CA . ILE A 1 93 ? 0.983 8.037 -13.776 1.00 90.88 93 ILE A CA 1
ATOM 746 C C . ILE A 1 93 ? 0.229 9.272 -14.294 1.00 90.88 93 ILE A C 1
ATOM 748 O O . ILE A 1 93 ? -0.272 10.051 -13.479 1.00 90.88 93 ILE A O 1
ATOM 752 N N . PRO A 1 94 ? 0.130 9.491 -15.620 1.00 85.12 94 PRO A N 1
ATOM 753 C CA . PRO A 1 94 ? -0.411 10.728 -16.184 1.00 85.12 94 PRO A CA 1
ATOM 754 C C . PRO A 1 94 ? -1.794 11.136 -15.659 1.00 85.12 94 PRO A C 1
ATOM 756 O O . PRO A 1 94 ? -1.999 12.300 -15.338 1.00 85.12 94 PRO A O 1
ATOM 759 N N . GLU A 1 95 ? -2.733 10.209 -15.520 1.00 85.06 95 GLU A N 1
ATOM 760 C CA . GLU A 1 95 ? -4.106 10.543 -15.105 1.00 85.06 95 GLU A CA 1
ATOM 761 C C . GLU A 1 95 ? -4.314 10.475 -13.590 1.00 85.06 95 GLU A C 1
ATOM 763 O O . GLU A 1 95 ? -5.270 11.039 -13.065 1.00 85.06 95 GLU A O 1
ATOM 768 N N . LEU A 1 96 ? -3.401 9.813 -12.878 1.00 85.94 96 LEU A N 1
ATOM 769 C CA . LEU A 1 96 ? -3.580 9.479 -11.471 1.00 85.94 96 LEU A CA 1
ATOM 770 C C . LEU A 1 96 ? -2.674 10.295 -10.541 1.00 85.94 96 LEU A C 1
ATOM 772 O O . LEU A 1 96 ? -3.090 10.595 -9.430 1.00 85.94 96 LEU A O 1
ATOM 776 N N . GLY A 1 97 ? -1.477 10.693 -10.981 1.00 91.75 97 GLY A N 1
ATOM 777 C CA . GLY A 1 97 ? -0.486 11.406 -10.169 1.00 91.75 97 GLY A CA 1
ATOM 778 C C . GLY A 1 97 ? 0.718 10.541 -9.791 1.00 91.75 97 GLY A C 1
ATOM 779 O O . GLY A 1 97 ? 1.176 9.725 -10.589 1.00 91.75 97 GLY A O 1
ATOM 780 N N . GLU A 1 98 ? 1.276 10.744 -8.601 1.00 94.44 98 GLU A N 1
ATOM 781 C CA . GLU A 1 98 ? 2.444 9.994 -8.129 1.00 94.44 98 GLU A CA 1
ATOM 782 C C . GLU A 1 98 ? 2.020 8.785 -7.302 1.00 94.44 98 GLU A C 1
ATOM 784 O O . GLU A 1 98 ? 1.342 8.914 -6.286 1.00 94.44 98 GLU A O 1
ATOM 789 N N . LEU A 1 99 ? 2.460 7.606 -7.720 1.00 94.88 99 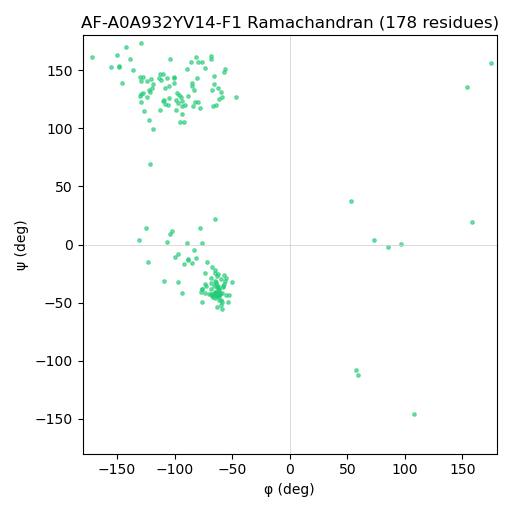LEU A N 1
ATOM 790 C CA . LEU A 1 99 ? 2.217 6.341 -7.052 1.00 94.88 99 LEU A CA 1
ATOM 791 C C . LEU A 1 99 ? 3.480 5.870 -6.335 1.00 94.88 99 LEU A C 1
ATOM 793 O O . LEU A 1 99 ? 4.570 5.905 -6.904 1.00 94.88 99 LEU A O 1
ATOM 797 N N . LYS A 1 100 ? 3.317 5.388 -5.103 1.00 94.56 100 LYS A N 1
ATOM 798 C CA . LYS A 1 100 ? 4.360 4.736 -4.312 1.00 94.56 100 LYS A CA 1
ATOM 799 C C . LYS A 1 100 ? 3.865 3.388 -3.804 1.00 94.56 100 LYS A C 1
ATOM 801 O O . LYS A 1 100 ? 2.783 3.315 -3.230 1.00 94.56 100 LYS A O 1
ATOM 806 N N . LEU A 1 101 ? 4.653 2.336 -3.990 1.00 92.88 101 LEU A N 1
ATOM 807 C CA . LEU A 1 101 ? 4.423 1.016 -3.402 1.00 92.88 101 LEU A CA 1
ATOM 808 C C . LEU A 1 101 ? 5.475 0.753 -2.338 1.00 92.88 101 LEU A C 1
ATOM 810 O O . LEU A 1 101 ? 6.674 0.766 -2.628 1.00 92.88 101 LEU A O 1
ATOM 814 N N . PHE A 1 102 ? 5.013 0.469 -1.127 1.00 91.06 102 PHE A N 1
ATOM 815 C CA . PHE A 1 102 ? 5.872 0.158 0.004 1.00 91.06 102 PHE A CA 1
ATOM 816 C C . PHE A 1 102 ? 5.989 -1.350 0.141 1.00 91.06 102 PHE A C 1
ATOM 818 O O . PHE A 1 102 ? 4.983 -2.071 0.173 1.00 91.06 102 PHE A O 1
ATOM 825 N N . ARG A 1 103 ? 7.225 -1.847 0.227 1.00 86.00 103 ARG A N 1
ATOM 826 C CA . ARG A 1 103 ? 7.470 -3.242 0.592 1.00 86.00 103 ARG A CA 1
ATOM 827 C C . ARG A 1 103 ? 6.833 -3.523 1.946 1.00 86.00 103 ARG A C 1
ATOM 829 O O . ARG A 1 103 ? 6.740 -2.626 2.772 1.00 86.00 103 ARG A O 1
ATOM 836 N N . LYS A 1 104 ? 6.388 -4.757 2.143 1.00 81.50 104 LYS A N 1
ATOM 837 C CA . LYS A 1 104 ? 5.847 -5.310 3.383 1.00 81.50 104 LYS A CA 1
ATOM 838 C C . LYS A 1 104 ? 6.905 -5.392 4.510 1.00 81.50 104 LYS A C 1
ATOM 840 O O . LYS A 1 104 ? 8.066 -5.661 4.220 1.00 81.50 104 LYS A O 1
ATOM 845 N N . GLY A 1 105 ? 6.503 -5.175 5.768 1.00 70.56 105 GLY A N 1
ATOM 846 C CA . GLY A 1 105 ? 7.370 -5.059 6.951 1.00 70.56 105 GLY A CA 1
ATOM 847 C C . GLY A 1 105 ? 8.209 -3.772 7.129 1.00 70.56 105 GLY A C 1
ATOM 848 O O . GLY A 1 105 ? 8.983 -3.713 8.076 1.00 70.56 105 GLY A O 1
ATOM 849 N N . GLU A 1 106 ? 8.098 -2.751 6.275 1.00 69.06 106 GLU A N 1
ATOM 850 C CA . GLU A 1 106 ? 8.915 -1.524 6.317 1.00 69.06 106 GLU A CA 1
ATOM 851 C C . GLU A 1 106 ? 8.139 -0.261 6.746 1.00 69.06 106 GLU A C 1
ATOM 853 O O . GLU A 1 106 ? 6.970 -0.097 6.422 1.00 69.06 106 GLU A O 1
ATOM 858 N N . ALA A 1 107 ? 8.810 0.664 7.445 1.00 57.31 107 ALA A N 1
ATOM 859 C CA . ALA A 1 107 ? 8.255 1.754 8.271 1.00 57.31 107 ALA A CA 1
ATOM 860 C C . ALA A 1 107 ? 7.435 2.878 7.578 1.00 57.31 107 ALA A C 1
ATOM 862 O O . ALA A 1 107 ? 7.314 3.972 8.123 1.00 57.31 107 ALA A O 1
ATOM 863 N N . SER A 1 108 ? 6.857 2.665 6.393 1.00 62.03 108 SER A N 1
ATOM 864 C CA . SER A 1 108 ? 5.949 3.638 5.765 1.00 62.03 108 SER A CA 1
ATOM 865 C C . SER A 1 108 ? 4.577 3.029 5.515 1.00 62.03 108 SER A C 1
ATOM 867 O O . SER A 1 108 ? 4.170 2.828 4.371 1.00 62.03 108 SER A O 1
ATOM 869 N N . TYR A 1 109 ? 3.848 2.773 6.598 1.00 75.44 109 TYR A N 1
ATOM 870 C CA . TYR A 1 109 ? 2.443 2.384 6.548 1.00 75.44 109 TYR A CA 1
ATOM 871 C C . TYR A 1 109 ? 1.561 3.453 7.156 1.00 75.44 109 TYR A C 1
ATOM 873 O O . TYR A 1 109 ? 1.920 4.082 8.148 1.00 75.44 109 TYR A O 1
ATOM 881 N N . LEU A 1 110 ? 0.382 3.633 6.569 1.00 83.44 110 LEU A N 1
ATOM 882 C CA . LEU A 1 110 ? -0.701 4.316 7.256 1.00 83.44 110 LEU A CA 1
ATOM 883 C C . LEU A 1 110 ? -1.151 3.442 8.433 1.00 83.44 110 LEU A C 1
ATOM 885 O O . LEU A 1 110 ? -1.588 2.319 8.194 1.00 83.44 110 LEU A O 1
ATOM 889 N N . ASP A 1 111 ? -1.050 3.929 9.672 1.00 83.25 111 ASP A N 1
ATOM 890 C CA . ASP A 1 111 ? -1.687 3.259 10.812 1.00 83.25 111 ASP A CA 1
ATOM 891 C C . ASP A 1 111 ? -3.213 3.300 10.611 1.00 83.25 111 ASP A C 1
ATOM 893 O O . ASP A 1 111 ? -3.789 4.383 10.485 1.00 83.25 111 ASP A O 1
ATOM 897 N N . PRO A 1 112 ? -3.910 2.157 10.538 1.00 85.12 112 PRO A N 1
ATOM 898 C CA . PRO A 1 112 ? -5.348 2.133 10.303 1.00 85.12 112 PRO A CA 1
ATOM 899 C C . PRO A 1 112 ? -6.126 2.718 11.490 1.00 85.12 112 PRO A C 1
ATOM 901 O O . PRO A 1 112 ? -7.276 3.107 11.313 1.00 85.12 112 PRO A O 1
ATOM 904 N N . SER A 1 113 ? -5.526 2.809 12.686 1.00 82.81 113 SER A N 1
ATOM 905 C CA . SER A 1 113 ? -6.175 3.398 13.866 1.00 82.81 113 SER A CA 1
ATOM 906 C C . SER A 1 113 ? -6.496 4.886 13.676 1.00 82.81 113 SER A C 1
ATOM 908 O O . SER A 1 113 ? -7.454 5.388 14.262 1.00 82.81 113 SER A O 1
ATOM 910 N N . VAL A 1 114 ? -5.729 5.586 12.828 1.00 87.50 114 VAL A N 1
ATOM 911 C CA . VAL A 1 114 ? -5.913 7.019 12.558 1.00 87.50 114 VAL A CA 1
ATOM 912 C C . VAL A 1 114 ? -6.886 7.298 11.409 1.00 87.50 114 VAL A C 1
ATOM 914 O O . VAL A 1 114 ? -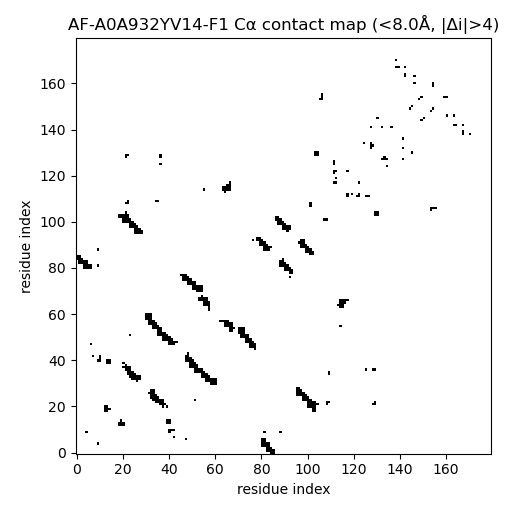7.080 8.457 11.042 1.00 87.50 114 VAL A O 1
ATOM 917 N N . VAL A 1 115 ? -7.471 6.257 10.807 1.00 90.50 115 VAL A N 1
ATOM 918 C CA . VAL A 1 115 ? -8.417 6.387 9.694 1.00 90.50 115 VAL A CA 1
ATOM 919 C C . VAL A 1 115 ? -9.843 6.409 10.226 1.00 90.50 115 VAL A C 1
ATOM 921 O O . VAL A 1 115 ? -10.385 5.397 10.680 1.00 90.50 115 VAL A O 1
ATOM 924 N N . THR A 1 116 ? -10.495 7.558 10.089 1.00 92.38 116 THR A N 1
ATOM 925 C CA . THR A 1 116 ? -11.909 7.718 10.417 1.00 92.38 116 THR A CA 1
ATOM 926 C C . THR A 1 116 ? -12.754 6.797 9.529 1.00 92.38 116 THR A C 1
ATOM 928 O O . THR A 1 116 ? -12.670 6.835 8.298 1.00 92.38 116 THR A O 1
ATOM 931 N N . GLY A 1 117 ? -13.586 5.960 10.157 1.00 89.00 117 GLY A N 1
ATOM 932 C CA . GLY A 1 117 ? -14.474 5.011 9.473 1.00 89.00 117 GLY A CA 1
ATOM 933 C C . GLY A 1 117 ? -13.945 3.575 9.349 1.00 89.00 117 GLY A C 1
ATOM 934 O O . GLY A 1 117 ? -14.657 2.731 8.800 1.00 89.00 117 GLY A O 1
ATOM 935 N N . LEU A 1 118 ? -12.745 3.268 9.863 1.00 86.00 118 LEU A N 1
ATOM 936 C CA . LEU A 1 118 ? -12.313 1.879 10.063 1.00 86.00 118 LEU A CA 1
ATOM 937 C C . LEU A 1 118 ? -12.818 1.327 11.399 1.00 86.00 118 LEU A C 1
ATOM 939 O O . LEU A 1 118 ? -12.758 1.981 12.439 1.00 86.00 118 LEU A O 1
ATOM 943 N N . GLN A 1 119 ? -13.316 0.094 11.368 1.00 83.75 119 GLN A N 1
ATOM 944 C CA . GLN A 1 119 ? -13.712 -0.651 12.555 1.00 83.75 119 GLN A CA 1
ATOM 945 C C . GLN A 1 119 ? -12.512 -1.388 13.165 1.00 83.75 119 GLN A C 1
ATOM 947 O O . GLN A 1 119 ? -11.539 -1.719 12.485 1.00 83.75 119 GLN A O 1
ATOM 952 N N . GLY A 1 120 ? -12.591 -1.717 14.459 1.00 75.94 120 GLY A N 1
ATOM 953 C CA . GLY A 1 120 ? -11.486 -2.371 15.170 1.00 75.94 120 GLY A CA 1
ATOM 954 C C . GLY A 1 120 ? -11.054 -3.707 14.552 1.00 75.94 120 GLY A C 1
ATOM 955 O O . GLY A 1 120 ? -9.872 -4.010 14.500 1.00 75.94 120 GLY A O 1
ATOM 956 N N . ASN A 1 121 ? -11.973 -4.512 14.019 1.00 74.31 121 ASN A N 1
ATOM 957 C CA . ASN A 1 121 ? -11.633 -5.732 13.273 1.00 74.31 121 ASN A CA 1
ATOM 958 C C . ASN A 1 121 ? -10.854 -5.453 11.975 1.00 74.31 121 ASN A C 1
ATOM 960 O O . ASN A 1 121 ? -9.986 -6.245 11.622 1.00 74.31 121 ASN A O 1
ATOM 964 N N . GLU A 1 122 ? -11.124 -4.348 11.289 1.00 79.31 122 GLU A N 1
ATOM 965 C CA . GLU A 1 122 ? -10.454 -3.968 10.038 1.00 79.31 122 GLU A CA 1
ATOM 966 C C . GLU A 1 122 ? -9.053 -3.414 10.304 1.00 79.31 122 GLU A C 1
ATOM 968 O O . GLU A 1 122 ? -8.101 -3.767 9.606 1.00 79.31 122 GLU A O 1
ATOM 973 N N . VAL A 1 123 ? -8.903 -2.645 11.388 1.00 81.38 123 VAL A N 1
ATOM 974 C CA . VAL A 1 123 ? -7.602 -2.248 11.953 1.00 81.38 123 VAL A CA 1
ATOM 975 C C . VAL A 1 123 ? -6.737 -3.482 12.217 1.00 81.38 123 VAL A C 1
ATOM 977 O O . VAL A 1 123 ? -5.595 -3.567 11.754 1.00 81.38 123 VAL A O 1
ATOM 980 N N . ARG A 1 124 ? -7.305 -4.490 12.893 1.00 75.31 124 ARG A N 1
ATOM 981 C CA . ARG A 1 124 ? -6.620 -5.761 13.162 1.00 75.31 124 ARG A CA 1
ATOM 982 C C . ARG A 1 124 ? -6.248 -6.500 11.883 1.00 75.31 124 ARG A C 1
ATOM 984 O O . ARG A 1 124 ? -5.126 -6.989 11.776 1.00 75.31 124 ARG A O 1
ATOM 991 N N . GLN A 1 125 ? -7.164 -6.572 10.917 1.00 77.19 125 GLN A N 1
ATOM 992 C CA . GLN A 1 125 ? -6.917 -7.239 9.640 1.00 77.19 125 GLN A CA 1
ATOM 993 C C . GLN A 1 125 ? -5.783 -6.584 8.858 1.00 77.19 125 GLN A C 1
ATOM 995 O O . GLN A 1 125 ? -4.936 -7.294 8.324 1.00 77.19 125 GLN A O 1
ATOM 1000 N N . TYR A 1 126 ? -5.725 -5.252 8.829 1.00 82.12 126 TYR A N 1
ATOM 1001 C CA . TYR A 1 126 ? -4.639 -4.538 8.171 1.00 82.12 126 TYR A CA 1
ATOM 1002 C C . TYR A 1 126 ? -3.289 -4.789 8.846 1.00 82.12 126 TYR A C 1
ATOM 1004 O O . TYR A 1 126 ? -2.321 -5.116 8.165 1.00 82.12 126 TYR A O 1
ATOM 1012 N N . ARG A 1 127 ? -3.217 -4.715 10.181 1.00 78.88 127 ARG A N 1
ATOM 1013 C CA . ARG A 1 127 ? -1.976 -5.014 10.918 1.00 78.88 127 ARG A CA 1
ATOM 1014 C C . ARG A 1 127 ? -1.532 -6.461 10.692 1.00 78.88 127 ARG A C 1
ATOM 1016 O O . ARG A 1 127 ? -0.383 -6.705 10.339 1.00 78.88 127 ARG A O 1
ATOM 1023 N N . ALA A 1 128 ? -2.448 -7.421 10.814 1.00 76.50 128 ALA A N 1
ATOM 1024 C CA . ALA A 1 128 ? -2.158 -8.825 10.533 1.00 76.50 128 ALA A CA 1
ATOM 1025 C C . ALA A 1 128 ? -1.680 -9.027 9.085 1.00 76.50 128 ALA A C 1
ATOM 1027 O O . ALA A 1 128 ? -0.696 -9.730 8.856 1.00 76.50 128 ALA A O 1
ATOM 1028 N N . TRP A 1 129 ? -2.311 -8.343 8.122 1.00 78.69 129 TRP A N 1
ATOM 1029 C CA . TRP A 1 129 ? -1.863 -8.327 6.736 1.00 78.69 129 TRP A CA 1
ATOM 1030 C C . TRP A 1 129 ? -0.441 -7.798 6.629 1.00 78.69 129 TRP A C 1
ATOM 1032 O O . TRP A 1 129 ? 0.390 -8.528 6.113 1.00 78.69 129 TRP A O 1
ATOM 1042 N N . LEU A 1 130 ? -0.126 -6.602 7.132 1.00 77.12 130 LEU A N 1
ATOM 1043 C CA . LEU A 1 130 ? 1.204 -5.987 7.025 1.00 77.12 130 LEU A CA 1
ATOM 1044 C C . LEU A 1 130 ? 2.333 -6.840 7.606 1.00 77.12 130 LEU A C 1
ATOM 1046 O O . LEU A 1 130 ? 3.433 -6.835 7.056 1.00 77.12 130 LEU A O 1
ATOM 1050 N N . TYR A 1 131 ? 2.058 -7.586 8.673 1.00 73.00 131 TYR A N 1
ATOM 1051 C CA . TYR A 1 131 ? 3.064 -8.371 9.390 1.00 73.00 131 TYR A CA 1
ATOM 1052 C C . TYR A 1 131 ? 3.036 -9.873 9.067 1.00 73.00 131 TYR A C 1
ATOM 1054 O O . TYR A 1 131 ? 3.687 -10.651 9.759 1.00 73.00 131 TYR A O 1
ATOM 1062 N N . ASP A 1 132 ? 2.300 -10.293 8.027 1.00 70.88 132 ASP A N 1
ATOM 1063 C CA . ASP A 1 132 ? 2.146 -11.713 7.650 1.00 70.88 132 ASP A CA 1
ATOM 1064 C C . ASP A 1 132 ? 1.668 -12.599 8.816 1.00 70.88 132 ASP A C 1
ATOM 1066 O O . ASP A 1 132 ? 2.074 -13.753 8.970 1.00 70.88 132 ASP A O 1
ATOM 1070 N N . ILE A 1 133 ? 0.782 -12.060 9.654 1.00 70.31 133 ILE A N 1
ATOM 1071 C CA . ILE A 1 133 ? 0.247 -12.785 10.801 1.00 70.31 133 ILE A CA 1
ATOM 1072 C C . ILE A 1 133 ? -1.076 -13.445 10.390 1.00 70.31 133 ILE A C 1
ATOM 1074 O O . ILE A 1 133 ? -1.966 -12.758 9.884 1.00 70.31 133 ILE A O 1
ATOM 1078 N N . PRO A 1 134 ? -1.244 -14.765 10.593 1.00 66.12 134 PRO A N 1
ATOM 1079 C CA . PRO A 1 134 ? -2.499 -15.441 10.281 1.00 66.12 134 PRO A CA 1
ATOM 1080 C C . PRO A 1 134 ? -3.662 -14.837 11.082 1.00 66.12 134 PRO A C 1
ATOM 1082 O O . PRO A 1 134 ? -3.545 -14.658 12.294 1.00 66.12 134 PRO A O 1
ATOM 1085 N N . LEU A 1 135 ? -4.778 -14.519 10.415 1.00 59.91 135 LEU A N 1
ATOM 1086 C CA . LEU A 1 135 ? -5.945 -13.854 11.023 1.00 59.91 135 LEU A CA 1
ATOM 1087 C C . LEU A 1 135 ? -6.656 -14.702 12.089 1.00 59.91 135 LEU A C 1
ATOM 1089 O O . LEU A 1 135 ? -7.354 -14.160 12.940 1.00 59.91 135 LEU A O 1
ATOM 1093 N N . ASP A 1 136 ? -6.477 -16.018 12.034 1.00 59.38 136 ASP A N 1
ATOM 1094 C CA . ASP A 1 136 ? -6.936 -17.010 13.008 1.00 59.38 136 ASP A CA 1
ATOM 1095 C C . ASP A 1 136 ? -5.988 -17.162 14.214 1.00 59.38 136 ASP A C 1
ATOM 1097 O O . ASP A 1 136 ? -6.298 -17.876 15.170 1.00 59.38 136 ASP A O 1
ATOM 1101 N N . SER A 1 137 ? -4.840 -16.477 14.212 1.00 55.78 137 SER A N 1
ATOM 1102 C CA . SER A 1 137 ? -3.946 -16.432 15.369 1.00 55.78 137 SER A CA 1
ATOM 1103 C C . SER A 1 137 ? -4.614 -15.698 16.532 1.00 55.78 137 SER A C 1
ATOM 1105 O O . SER A 1 137 ? -5.204 -14.636 16.348 1.00 55.78 137 SER A O 1
ATOM 1107 N N . ASN A 1 138 ? -4.459 -16.224 17.754 1.00 63.34 138 ASN A N 1
ATOM 1108 C CA . ASN A 1 138 ? -4.833 -15.515 18.982 1.00 63.34 138 ASN A CA 1
ATOM 1109 C C . ASN A 1 138 ? -4.291 -14.070 18.920 1.00 63.34 138 ASN A C 1
ATOM 1111 O O . ASN A 1 138 ? -3.099 -13.878 18.671 1.00 63.34 138 ASN A O 1
ATOM 1115 N N . TRP A 1 139 ? -5.151 -13.067 19.120 1.00 60.12 139 TRP A N 1
ATOM 1116 C CA . TRP A 1 139 ? -4.802 -11.646 19.011 1.00 60.12 139 TRP A CA 1
ATOM 1117 C C . TRP A 1 139 ? -3.638 -11.253 19.930 1.00 60.12 139 TRP A C 1
ATOM 1119 O O . TRP A 1 139 ? -2.805 -10.443 19.542 1.00 60.12 139 TRP A O 1
ATOM 1129 N N . GLU A 1 140 ? -3.482 -11.904 21.086 1.00 58.84 140 GLU A N 1
ATOM 1130 C CA . GLU A 1 140 ? -2.278 -11.750 21.918 1.00 58.84 140 GLU A CA 1
ATOM 1131 C C . GLU A 1 140 ? -0.993 -12.115 21.175 1.00 58.84 140 GLU A C 1
ATOM 1133 O O . GLU A 1 140 ? 0.041 -11.493 21.374 1.00 58.84 140 GLU A O 1
ATOM 1138 N N . ARG A 1 141 ? -1.036 -13.128 20.310 1.00 58.16 141 ARG A N 1
ATOM 1139 C CA . ARG A 1 141 ? 0.097 -13.565 19.493 1.00 58.16 141 ARG A CA 1
ATOM 1140 C C . ARG A 1 141 ? 0.373 -12.573 18.365 1.00 58.16 141 ARG A C 1
ATOM 1142 O O . ARG A 1 141 ? 1.539 -12.368 18.044 1.00 58.16 141 ARG A O 1
ATOM 1149 N N . ILE A 1 142 ? -0.673 -11.942 17.817 1.00 58.31 142 ILE A N 1
ATOM 1150 C CA . ILE A 1 142 ? -0.541 -10.823 16.874 1.00 58.31 142 ILE A CA 1
ATOM 1151 C C . ILE A 1 142 ? 0.130 -9.639 17.571 1.00 58.31 142 ILE A C 1
ATOM 1153 O O . ILE A 1 142 ? 1.172 -9.192 17.118 1.00 58.31 142 ILE A O 1
ATOM 1157 N N . VAL A 1 143 ? -0.392 -9.200 18.714 1.00 60.81 143 VAL A N 1
ATOM 1158 C CA . VAL A 1 143 ? 0.150 -8.092 19.514 1.00 60.81 143 VAL A CA 1
ATOM 1159 C C . VAL A 1 143 ? 1.578 -8.373 19.963 1.00 60.81 143 VAL A C 1
ATOM 1161 O O . VAL A 1 143 ? 2.448 -7.540 19.755 1.00 60.81 143 VAL A O 1
ATOM 1164 N N . ASN A 1 144 ? 1.858 -9.562 20.500 1.00 58.34 144 ASN A N 1
ATOM 1165 C CA . ASN A 1 144 ? 3.204 -9.937 20.924 1.00 58.34 144 ASN A CA 1
ATOM 1166 C C . ASN 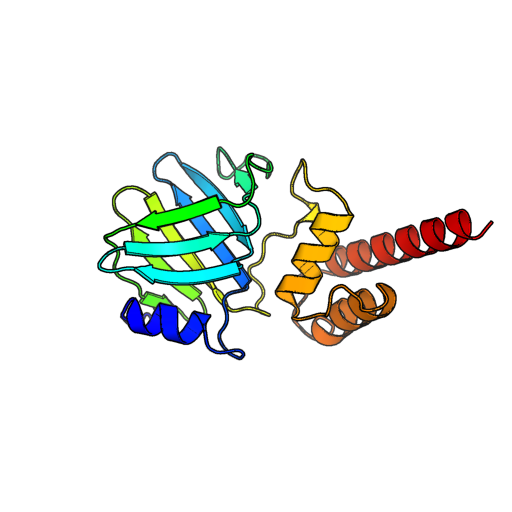A 1 144 ? 4.174 -9.981 19.746 1.00 58.34 144 ASN A C 1
ATOM 1168 O O . ASN A 1 144 ? 5.315 -9.592 19.925 1.00 58.34 144 ASN A O 1
ATOM 1172 N N . ARG A 1 145 ? 3.749 -10.415 18.552 1.00 56.84 145 ARG A N 1
ATOM 1173 C CA . ARG A 1 145 ? 4.597 -10.411 17.352 1.00 56.84 145 ARG A CA 1
ATOM 1174 C C . ARG A 1 145 ? 4.793 -9.002 16.793 1.00 56.84 145 ARG A C 1
ATOM 1176 O O . ARG A 1 145 ? 5.913 -8.660 16.458 1.00 56.84 145 ARG A O 1
ATOM 1183 N N . VAL A 1 146 ? 3.749 -8.176 16.752 1.00 57.31 146 VAL A N 1
ATOM 1184 C CA . VAL A 1 146 ? 3.828 -6.753 16.384 1.00 57.31 146 VAL A CA 1
ATOM 1185 C C . VAL A 1 146 ? 4.788 -6.035 17.336 1.00 57.31 146 VAL A C 1
ATOM 1187 O O . VAL A 1 146 ? 5.735 -5.410 16.890 1.00 57.31 146 VAL A O 1
ATOM 1190 N N . VAL A 1 147 ? 4.639 -6.208 18.648 1.00 55.91 147 VAL A N 1
ATOM 1191 C CA . VAL A 1 147 ? 5.522 -5.605 19.659 1.00 55.91 147 VAL A CA 1
ATOM 1192 C C . VAL A 1 147 ? 6.941 -6.198 19.623 1.00 55.91 147 VAL A C 1
ATOM 1194 O O . VAL A 1 147 ? 7.900 -5.454 19.776 1.00 55.91 147 VAL A O 1
ATOM 1197 N N . HIS A 1 148 ? 7.106 -7.506 19.398 1.00 51.62 148 HIS A N 1
ATOM 1198 C CA . HIS A 1 148 ? 8.411 -8.185 19.372 1.00 51.62 148 HIS A CA 1
ATOM 1199 C C . HIS A 1 148 ? 9.201 -7.924 18.081 1.00 51.62 148 HIS A C 1
ATOM 1201 O O . HIS A 1 148 ? 10.369 -7.553 18.148 1.00 51.62 148 HIS A O 1
ATOM 1207 N N . ASP A 1 149 ? 8.581 -8.086 16.908 1.00 50.44 149 ASP A N 1
ATOM 1208 C CA . ASP A 1 149 ? 9.241 -7.900 15.608 1.00 50.44 149 ASP A CA 1
ATOM 1209 C C . ASP A 1 149 ? 9.484 -6.411 15.315 1.00 50.44 149 ASP A C 1
ATOM 1211 O O . ASP A 1 149 ? 10.426 -6.066 14.604 1.00 50.44 149 ASP A O 1
ATOM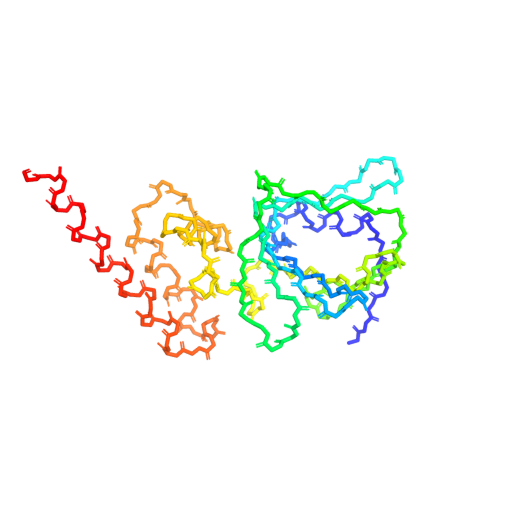 1215 N N . LEU A 1 150 ? 8.693 -5.512 15.910 1.00 48.31 150 LEU A N 1
ATOM 1216 C CA . LEU A 1 150 ? 8.900 -4.069 15.790 1.00 48.31 150 LEU A CA 1
ATOM 1217 C C . LEU A 1 150 ? 9.665 -3.451 16.970 1.00 48.31 150 LEU A C 1
ATOM 1219 O O . LEU A 1 150 ? 10.094 -2.296 16.884 1.00 48.31 150 LEU A O 1
ATOM 1223 N N . GLY A 1 151 ? 9.898 -4.232 18.029 1.00 43.62 151 GLY A N 1
ATOM 1224 C CA . GLY A 1 151 ? 10.538 -3.851 19.292 1.00 43.62 151 GLY A CA 1
ATOM 1225 C C . GLY A 1 151 ? 12.063 -3.734 19.267 1.00 43.62 151 GLY A C 1
ATOM 1226 O O . GLY A 1 151 ? 12.680 -3.653 20.324 1.00 43.62 151 GLY A O 1
ATOM 1227 N N . ALA A 1 152 ? 12.690 -3.694 18.090 1.00 38.44 152 ALA A N 1
ATOM 1228 C CA . ALA A 1 152 ? 14.108 -3.340 17.960 1.00 38.44 152 ALA A CA 1
ATOM 1229 C C . ALA A 1 152 ? 14.391 -2.271 16.884 1.00 38.44 152 ALA A C 1
ATOM 1231 O O . ALA A 1 152 ? 15.549 -1.920 16.670 1.00 38.44 152 ALA A O 1
ATOM 1232 N N . GLY A 1 153 ? 13.360 -1.715 16.230 1.00 43.09 153 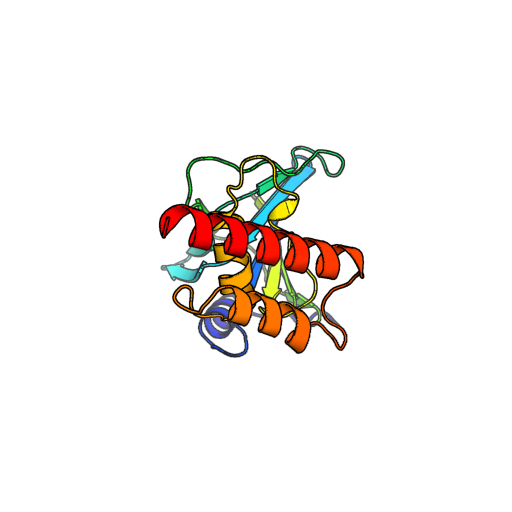GLY A N 1
ATOM 1233 C CA . GLY A 1 153 ? 13.551 -0.631 15.253 1.00 43.09 153 GLY A CA 1
ATOM 1234 C C . GLY A 1 153 ? 12.440 -0.416 14.218 1.00 43.09 153 GLY A C 1
ATOM 1235 O O . GLY A 1 153 ? 12.727 0.175 13.180 1.00 43.09 153 GLY A O 1
ATOM 1236 N N . GLY A 1 154 ? 11.212 -0.910 14.443 1.00 40.78 154 GLY A N 1
ATOM 1237 C CA . GLY A 1 154 ? 10.144 -0.922 13.426 1.00 40.78 154 GLY A CA 1
ATOM 1238 C C . GLY A 1 154 ? 8.821 -0.230 13.791 1.00 40.78 154 GLY A C 1
ATOM 1239 O O . GLY A 1 154 ? 8.041 0.045 12.885 1.00 40.78 154 GLY A O 1
ATOM 1240 N N . LEU A 1 155 ? 8.559 0.073 15.068 1.00 47.75 155 LEU A N 1
ATOM 1241 C CA . LEU A 1 155 ? 7.518 1.029 15.479 1.00 47.75 155 LEU A CA 1
ATOM 1242 C C . LEU A 1 155 ? 8.226 2.356 15.724 1.00 47.75 155 LEU A C 1
ATOM 1244 O O . LEU A 1 155 ? 9.177 2.412 16.506 1.00 47.75 155 LEU A O 1
ATOM 1248 N N . ALA A 1 156 ? 7.819 3.399 15.009 1.00 47.25 156 ALA A N 1
ATOM 1249 C CA . ALA A 1 156 ? 8.531 4.668 14.991 1.00 47.25 156 ALA A CA 1
ATOM 1250 C C . ALA A 1 156 ? 8.373 5.441 16.314 1.00 47.25 156 ALA A C 1
ATOM 1252 O O . ALA A 1 156 ? 9.142 6.370 16.566 1.00 47.25 156 ALA A O 1
ATOM 1253 N N . SER A 1 157 ? 7.411 5.067 17.173 1.00 55.44 157 SER A N 1
ATOM 1254 C CA . SER A 1 157 ? 7.206 5.708 18.478 1.00 55.44 157 SER A CA 1
ATOM 1255 C C . SER A 1 157 ? 6.664 4.777 19.575 1.00 55.44 157 SER A C 1
ATOM 1257 O O . SER A 1 157 ? 5.939 3.818 19.311 1.00 55.44 157 SER A O 1
ATOM 1259 N N . GLU A 1 158 ? 6.959 5.111 20.837 1.00 54.97 158 GLU A N 1
ATOM 1260 C CA . GLU A 1 158 ? 6.375 4.480 22.039 1.00 54.97 158 GLU A CA 1
ATOM 1261 C C . GLU A 1 158 ? 4.837 4.564 22.060 1.00 54.97 158 GLU A C 1
ATOM 1263 O O . GLU A 1 158 ? 4.161 3.711 22.632 1.00 54.97 158 GLU A O 1
ATOM 1268 N N . TYR A 1 159 ? 4.269 5.568 21.389 1.00 57.25 159 TYR A N 1
ATOM 1269 C CA . TYR A 1 159 ? 2.828 5.768 21.294 1.00 57.25 159 TYR A CA 1
ATOM 1270 C C . TYR A 1 159 ? 2.135 4.674 20.470 1.00 57.25 159 TYR A C 1
ATOM 1272 O O . TYR A 1 159 ? 1.100 4.153 20.883 1.00 57.25 159 TYR A O 1
ATOM 1280 N N . GLU A 1 160 ? 2.728 4.274 19.342 1.00 54.12 160 GLU A N 1
ATOM 1281 C CA . GLU A 1 160 ? 2.194 3.181 18.517 1.00 54.12 160 GLU A CA 1
ATOM 1282 C C . GLU A 1 160 ? 2.265 1.842 19.265 1.00 54.12 160 GLU A C 1
ATOM 1284 O O . GLU A 1 160 ? 1.350 1.024 19.179 1.00 54.12 160 GLU A O 1
ATOM 1289 N N . GLN A 1 161 ? 3.319 1.635 20.064 1.00 57.09 161 GLN A N 1
ATOM 1290 C CA . GLN A 1 161 ? 3.440 0.459 20.930 1.00 57.09 161 GLN A CA 1
ATOM 1291 C C . GLN A 1 161 ? 2.323 0.412 21.980 1.00 57.09 161 GLN A C 1
ATOM 1293 O O . GLN A 1 161 ? 1.712 -0.639 22.179 1.00 57.09 161 GLN A O 1
ATOM 1298 N N . MET A 1 162 ? 2.027 1.546 22.620 1.00 62.47 162 MET A N 1
ATOM 1299 C CA . MET A 1 162 ? 0.986 1.652 23.644 1.00 62.47 162 MET A CA 1
ATOM 1300 C C . MET A 1 162 ? -0.422 1.442 23.066 1.00 62.47 162 MET A C 1
ATOM 1302 O O . MET A 1 162 ? -1.196 0.675 23.630 1.00 62.47 162 MET A O 1
ATOM 1306 N N . GLN A 1 163 ? -0.739 2.013 21.897 1.00 63.38 163 GLN A N 1
ATOM 1307 C CA . GLN A 1 163 ? -2.040 1.789 21.245 1.00 63.38 163 GLN A CA 1
ATOM 1308 C C . GLN A 1 163 ? -2.283 0.314 20.899 1.00 63.38 163 GLN A C 1
ATOM 1310 O O . GLN A 1 163 ? -3.375 -0.212 21.119 1.00 63.38 163 GLN A O 1
ATOM 1315 N N . VAL A 1 164 ? -1.261 -0.377 20.382 1.00 58.72 164 VAL A N 1
ATOM 1316 C CA . VAL A 1 164 ? -1.358 -1.811 20.077 1.00 58.72 164 VAL A CA 1
ATOM 1317 C C . VAL A 1 164 ? -1.616 -2.625 21.355 1.00 58.72 164 VAL A C 1
ATOM 1319 O O . VAL A 1 164 ? -2.389 -3.586 21.325 1.00 58.72 164 VAL A O 1
ATOM 1322 N N . GLN A 1 165 ? -1.016 -2.236 22.485 1.00 60.53 165 GLN A N 1
ATOM 1323 C CA . GLN A 1 165 ? -1.240 -2.872 23.789 1.00 60.53 165 GLN A CA 1
ATOM 1324 C C . GLN A 1 165 ? -2.644 -2.591 24.353 1.00 60.53 165 GLN A C 1
ATOM 1326 O O . GLN A 1 165 ? -3.299 -3.520 24.831 1.00 60.53 165 GLN A O 1
ATOM 1331 N N . ASP A 1 166 ? -3.142 -1.359 24.247 1.00 63.91 166 ASP A N 1
ATOM 1332 C CA . ASP A 1 166 ? -4.483 -0.980 24.711 1.00 63.91 166 ASP A CA 1
ATOM 1333 C C . ASP A 1 166 ? -5.584 -1.716 23.929 1.00 63.91 166 ASP A C 1
ATOM 1335 O O . ASP A 1 166 ? -6.533 -2.251 24.512 1.00 63.91 166 ASP A O 1
ATOM 1339 N N . GLU A 1 167 ? -5.432 -1.845 22.608 1.00 59.56 167 GLU A N 1
ATOM 1340 C CA . GLU A 1 167 ? -6.334 -2.650 21.775 1.00 59.56 167 GLU A CA 1
ATOM 1341 C C . GLU A 1 167 ? -6.308 -4.140 22.155 1.00 59.56 167 GLU A C 1
ATOM 1343 O O . GLU A 1 167 ? -7.339 -4.823 22.118 1.00 59.56 167 GLU A O 1
ATOM 1348 N N . ALA A 1 168 ? -5.141 -4.666 22.537 1.00 57.81 168 ALA A N 1
ATOM 1349 C CA . ALA A 1 168 ? -5.003 -6.032 23.039 1.00 57.81 168 ALA A CA 1
ATOM 1350 C C . ALA A 1 168 ? -5.778 -6.247 24.342 1.00 57.81 168 ALA A C 1
ATOM 1352 O O . ALA A 1 168 ? -6.480 -7.253 24.493 1.00 57.81 168 ALA A O 1
ATOM 1353 N N . ALA A 1 169 ? -5.674 -5.293 25.268 1.00 56.78 169 ALA A N 1
ATOM 1354 C CA . ALA A 1 169 ? -6.383 -5.324 26.539 1.00 56.78 169 ALA A CA 1
ATOM 1355 C C . ALA A 1 169 ? -7.907 -5.231 26.342 1.00 56.78 169 ALA A C 1
ATOM 1357 O O . ALA A 1 169 ? -8.654 -6.004 26.949 1.00 56.78 169 ALA A O 1
ATOM 1358 N N . ALA A 1 170 ? -8.372 -4.364 25.436 1.00 56.66 170 ALA A N 1
ATOM 1359 C CA . ALA A 1 170 ? -9.789 -4.238 25.094 1.00 56.66 170 ALA A CA 1
ATOM 1360 C C . ALA A 1 170 ? -10.370 -5.536 24.503 1.00 56.66 170 ALA A C 1
ATOM 1362 O O . ALA A 1 170 ? -11.483 -5.937 24.852 1.00 56.66 170 ALA A O 1
ATOM 1363 N N . PHE A 1 171 ? -9.610 -6.237 23.653 1.00 52.81 171 PHE A N 1
ATOM 1364 C CA . PHE A 1 171 ? -10.037 -7.523 23.096 1.00 52.81 171 PHE A CA 1
ATOM 1365 C C . PHE A 1 171 ? -10.206 -8.600 24.176 1.00 52.81 171 PHE A C 1
ATOM 1367 O O . PHE A 1 171 ? -11.226 -9.293 24.188 1.00 52.81 171 PHE A O 1
ATOM 1374 N N . LYS A 1 172 ? -9.265 -8.701 25.128 1.00 53.22 172 LYS A N 1
ATOM 1375 C CA . LYS A 1 172 ? -9.387 -9.636 26.262 1.00 53.22 172 LYS A CA 1
ATOM 1376 C C . LYS A 1 172 ? -10.688 -9.429 27.035 1.00 53.22 172 LYS A C 1
ATOM 1378 O O . LYS A 1 172 ? -11.364 -10.409 27.342 1.00 53.22 172 LYS A O 1
ATOM 1383 N N . GLY A 1 173 ? -11.049 -8.170 27.295 1.00 53.28 173 GLY A N 1
ATOM 1384 C CA . GLY A 1 173 ? -12.284 -7.809 27.996 1.00 53.28 173 GLY A CA 1
ATOM 1385 C C . GLY A 1 173 ? -13.566 -8.204 27.251 1.00 53.28 173 GLY A C 1
ATOM 1386 O O . GLY A 1 173 ? -14.559 -8.561 27.881 1.00 53.28 173 GLY A O 1
ATOM 1387 N N . GLN A 1 174 ? -13.551 -8.202 25.915 1.00 49.28 174 GLN A N 1
ATOM 1388 C CA . GLN A 1 174 ? -14.691 -8.650 25.105 1.00 49.28 174 GLN A CA 1
ATOM 1389 C C . GLN A 1 174 ? -14.813 -10.179 25.067 1.00 49.28 174 GLN A C 1
ATOM 1391 O O . GLN A 1 174 ? -15.921 -10.707 25.150 1.00 49.28 174 GLN A O 1
ATOM 1396 N N . THR A 1 175 ? -13.695 -10.909 24.998 1.00 44.22 175 THR A N 1
ATOM 1397 C CA . THR A 1 175 ? -13.715 -12.383 25.017 1.00 44.22 175 THR A CA 1
ATOM 1398 C C . THR A 1 175 ? -14.154 -12.965 26.358 1.00 44.22 175 THR A C 1
ATOM 1400 O O . THR A 1 175 ? -14.827 -13.992 26.374 1.00 44.22 175 THR A O 1
ATOM 1403 N N . THR A 1 176 ? -13.839 -12.314 27.482 1.00 43.41 176 THR A N 1
ATOM 1404 C CA . THR A 1 176 ? -14.342 -12.736 28.799 1.00 43.41 176 THR A CA 1
ATOM 1405 C C . THR A 1 176 ? -15.825 -12.413 28.975 1.00 43.41 176 THR A C 1
ATOM 1407 O O . THR A 1 176 ? -16.556 -13.231 29.524 1.00 43.41 176 THR A O 1
ATOM 1410 N N . SER A 1 177 ? -16.301 -11.284 28.438 1.00 40.97 177 SER A N 1
ATOM 1411 C CA . SER A 1 177 ? -17.728 -10.930 28.458 1.00 40.97 177 SER A CA 1
ATOM 1412 C C . SER A 1 177 ? -18.600 -11.833 27.579 1.00 40.97 177 SER A C 1
ATOM 1414 O O . SER A 1 177 ? -19.773 -11.997 27.887 1.00 40.97 177 SER A O 1
ATOM 1416 N N . ALA A 1 178 ? -18.066 -12.400 26.493 1.00 39.22 178 ALA A N 1
ATOM 1417 C CA . ALA A 1 178 ? -18.803 -13.322 25.621 1.00 39.22 178 ALA A CA 1
ATOM 1418 C C . ALA A 1 178 ? -18.848 -14.769 26.155 1.00 39.22 178 ALA A C 1
ATOM 1420 O O . ALA A 1 178 ? -19.596 -15.592 25.633 1.00 39.22 178 ALA A O 1
ATOM 1421 N N . ALA A 1 179 ? -18.041 -15.077 27.174 1.00 40.75 179 ALA A N 1
ATOM 1422 C CA . ALA A 1 179 ? -17.983 -16.377 27.841 1.00 40.75 179 ALA A CA 1
ATOM 1423 C C . ALA A 1 179 ? -18.688 -16.388 29.215 1.00 40.75 179 ALA A C 1
ATOM 1425 O O . ALA A 1 179 ? -18.536 -17.360 29.957 1.00 40.75 179 ALA A O 1
ATOM 1426 N N . SER A 1 180 ? -19.411 -15.311 29.554 1.00 40.34 180 SER A N 1
ATOM 1427 C CA . SER A 1 180 ? -20.147 -15.129 30.816 1.00 40.34 180 SER A CA 1
ATOM 1428 C C . SER A 1 180 ? -21.648 -15.314 30.629 1.00 40.34 180 SER A C 1
ATOM 1430 O O . SER A 1 180 ? -22.181 -14.734 29.657 1.00 40.34 180 SER A O 1
#

pLDDT: mean 78.03, std 16.53, range [38.44, 95.44]